Protein AF-K0SIN4-F1 (afdb_monomer_lite)

Structure (mmCIF, N/CA/C/O backbone):
data_AF-K0SIN4-F1
#
_entry.id   AF-K0SIN4-F1
#
loop_
_atom_site.group_PDB
_atom_site.id
_atom_site.type_symbol
_atom_site.label_atom_id
_atom_site.label_alt_id
_atom_site.label_comp_id
_atom_site.label_asym_id
_atom_site.label_entity_id
_atom_site.label_seq_id
_atom_site.pdbx_PDB_ins_code
_atom_site.Cartn_x
_atom_site.Cartn_y
_atom_site.Cartn_z
_atom_site.occupancy
_atom_site.B_iso_or_equiv
_atom_site.auth_seq_id
_atom_site.auth_comp_id
_atom_site.auth_asym_id
_atom_site.auth_atom_id
_atom_site.pdbx_PDB_model_num
ATOM 1 N N . PRO A 1 1 ? 22.117 2.972 -54.588 1.00 41.44 1 PRO A N 1
ATOM 2 C CA . PRO A 1 1 ? 21.273 1.796 -54.278 1.00 41.44 1 PRO A CA 1
ATOM 3 C C . PRO A 1 1 ? 21.787 1.033 -53.042 1.00 41.44 1 PRO A C 1
ATOM 5 O O . PRO A 1 1 ? 22.634 0.156 -53.150 1.00 41.44 1 PRO A O 1
ATOM 8 N N . THR A 1 2 ? 21.282 1.390 -51.861 1.00 42.59 2 THR A N 1
ATOM 9 C CA . THR A 1 2 ? 21.381 0.583 -50.635 1.00 42.59 2 THR A CA 1
ATOM 10 C C . THR A 1 2 ? 19.968 0.094 -50.299 1.00 42.59 2 THR A C 1
ATOM 12 O O . THR A 1 2 ? 19.122 0.891 -49.892 1.00 42.59 2 THR A O 1
ATOM 15 N N . PRO A 1 3 ? 19.643 -1.187 -50.535 1.00 44.06 3 PRO A N 1
ATOM 16 C CA . PRO A 1 3 ? 18.300 -1.692 -50.297 1.00 44.06 3 PRO A CA 1
ATOM 17 C C . PRO A 1 3 ? 18.112 -2.019 -48.804 1.00 44.06 3 PRO A C 1
ATOM 19 O O . PRO A 1 3 ? 18.984 -2.625 -48.185 1.00 44.06 3 PRO A O 1
ATOM 22 N N . GLY A 1 4 ? 16.959 -1.662 -48.218 1.00 46.09 4 GLY A N 1
ATOM 23 C CA . GLY A 1 4 ? 16.383 -2.485 -47.139 1.00 46.09 4 GLY A CA 1
ATOM 24 C C . GLY A 1 4 ? 16.109 -1.902 -45.741 1.00 46.09 4 GLY A C 1
ATOM 25 O O . GLY A 1 4 ? 15.868 -2.695 -44.835 1.00 46.09 4 GLY A O 1
ATOM 26 N N . ARG A 1 5 ? 16.064 -0.582 -45.499 1.00 54.56 5 ARG A N 1
ATOM 27 C CA . ARG A 1 5 ? 15.499 -0.028 -44.235 1.00 54.56 5 ARG A CA 1
ATOM 28 C C . ARG A 1 5 ? 14.258 0.826 -44.480 1.00 54.56 5 ARG A C 1
ATOM 30 O O . ARG A 1 5 ? 14.225 2.013 -44.189 1.00 54.56 5 ARG A O 1
ATOM 37 N N . GLY A 1 6 ? 13.229 0.196 -45.034 1.00 50.06 6 GLY A N 1
ATOM 38 C CA . GLY A 1 6 ? 11.911 0.793 -45.208 1.00 50.06 6 GLY A CA 1
ATOM 39 C C . GLY A 1 6 ? 10.958 0.448 -44.057 1.00 50.06 6 GLY A C 1
ATOM 40 O O . GLY A 1 6 ? 10.731 -0.724 -43.765 1.00 50.06 6 GLY A O 1
ATOM 41 N N . TYR A 1 7 ? 10.408 1.484 -43.416 1.00 49.91 7 TYR A N 1
ATOM 42 C CA . TYR A 1 7 ? 9.024 1.587 -42.912 1.00 49.91 7 TYR A CA 1
ATOM 43 C C . TYR A 1 7 ? 8.447 0.560 -41.911 1.00 49.91 7 TYR A C 1
ATOM 45 O O . TYR A 1 7 ? 7.246 0.593 -41.684 1.00 49.91 7 TYR A O 1
ATOM 53 N N . LYS A 1 8 ? 9.214 -0.302 -41.228 1.00 54.19 8 LYS A N 1
ATOM 54 C CA . LYS A 1 8 ? 8.612 -1.245 -40.242 1.00 54.19 8 LYS A CA 1
ATOM 55 C C . LYS A 1 8 ? 8.319 -0.661 -38.850 1.00 54.19 8 LYS A C 1
ATOM 57 O O . LYS A 1 8 ? 7.547 -1.252 -38.102 1.00 54.19 8 LYS A O 1
ATOM 62 N N . THR A 1 9 ? 8.903 0.481 -38.485 1.00 55.31 9 THR A N 1
ATOM 63 C CA . THR A 1 9 ? 8.677 1.124 -37.173 1.00 55.31 9 THR A CA 1
ATOM 64 C C . THR A 1 9 ? 7.522 2.127 -37.185 1.00 55.31 9 THR A C 1
ATOM 66 O O . THR A 1 9 ? 6.826 2.241 -36.187 1.00 55.31 9 THR A O 1
ATOM 69 N N . LEU A 1 10 ? 7.262 2.796 -38.312 1.00 55.91 10 LEU A N 1
ATOM 70 C CA . LEU A 1 10 ? 6.153 3.747 -38.492 1.00 55.91 10 LEU A CA 1
ATOM 71 C C . LEU A 1 10 ? 4.750 3.143 -38.273 1.00 55.91 10 LEU A C 1
ATOM 73 O O . LEU A 1 10 ? 4.017 3.684 -37.450 1.00 55.91 10 LEU A O 1
ATOM 77 N N . PRO A 1 11 ? 4.363 2.022 -38.917 1.00 63.62 11 PRO A N 1
ATOM 78 C CA . PRO A 1 11 ? 3.064 1.396 -38.684 1.00 63.62 11 PRO A CA 1
ATOM 79 C C . PRO A 1 11 ? 2.958 0.806 -37.274 1.00 63.62 11 PRO A C 1
ATOM 81 O O . PRO A 1 11 ? 1.865 0.750 -36.732 1.00 63.62 11 PRO A O 1
ATOM 84 N N . LEU A 1 12 ? 4.075 0.422 -36.643 1.00 57.16 12 LEU A N 1
ATOM 85 C CA . LEU A 1 12 ? 4.094 -0.052 -35.257 1.00 57.16 12 LEU A CA 1
ATOM 86 C C . LEU A 1 12 ? 3.873 1.096 -34.257 1.00 57.16 12 LEU A C 1
ATOM 88 O O . LEU A 1 12 ? 3.138 0.929 -33.294 1.00 57.16 12 LEU A O 1
ATOM 92 N N . VAL A 1 13 ? 4.479 2.263 -34.492 1.00 61.88 13 VAL A N 1
ATOM 93 C CA . VAL A 1 13 ? 4.254 3.473 -33.685 1.00 61.88 13 VAL A CA 1
ATOM 94 C C . VAL A 1 13 ? 2.831 3.990 -33.888 1.00 61.88 13 VAL A C 1
ATOM 96 O O . VAL A 1 13 ? 2.170 4.293 -32.905 1.00 61.88 13 VAL A O 1
ATOM 99 N N . MET A 1 14 ? 2.320 3.997 -35.124 1.00 57.72 14 MET A N 1
ATOM 100 C CA . MET A 1 14 ? 0.907 4.275 -35.421 1.00 57.72 14 MET A CA 1
ATOM 101 C C . MET A 1 14 ? -0.021 3.280 -34.719 1.00 57.72 14 MET A C 1
ATOM 103 O O . MET A 1 14 ? -0.979 3.702 -34.088 1.00 57.72 14 MET A O 1
ATOM 107 N N . LEU A 1 15 ? 0.287 1.979 -34.733 1.00 64.62 15 LEU A N 1
ATOM 108 C CA . LEU A 1 15 ? -0.469 0.962 -33.998 1.00 64.62 15 LEU A CA 1
ATOM 109 C C . LEU A 1 15 ? -0.412 1.206 -32.486 1.00 64.62 15 LEU A C 1
ATOM 111 O O . LEU A 1 15 ? -1.432 1.072 -31.833 1.00 64.62 15 LEU A O 1
ATOM 115 N N . ILE A 1 16 ? 0.733 1.585 -31.913 1.00 62.19 16 ILE A N 1
ATOM 116 C CA . ILE A 1 16 ? 0.867 1.924 -30.484 1.00 62.19 16 ILE A CA 1
ATOM 117 C C . ILE A 1 16 ? 0.146 3.233 -30.150 1.00 62.19 16 ILE A C 1
ATOM 119 O O . ILE A 1 16 ? -0.385 3.354 -29.056 1.00 62.19 16 ILE A O 1
ATOM 123 N N . MET A 1 17 ? 0.066 4.200 -31.063 1.00 61.44 17 MET A N 1
ATOM 124 C CA . MET A 1 17 ? -0.707 5.425 -30.849 1.00 61.44 17 MET A CA 1
ATOM 125 C C . MET A 1 17 ? -2.213 5.159 -30.949 1.00 61.44 17 MET A C 1
ATOM 127 O O . MET A 1 17 ? -2.988 5.641 -30.129 1.00 61.44 17 MET A O 1
ATOM 131 N N . LEU A 1 18 ? -2.626 4.335 -31.911 1.00 61.47 18 LEU A N 1
ATOM 132 C CA . LEU A 1 18 ? -4.020 3.977 -32.169 1.00 61.47 18 LEU A CA 1
ATOM 133 C C . LEU A 1 18 ? -4.544 2.994 -31.113 1.00 61.47 18 LEU A C 1
ATOM 135 O O . LEU A 1 18 ? -5.640 3.166 -30.604 1.00 61.47 18 LEU A O 1
ATOM 139 N N . THR A 1 19 ? -3.724 2.030 -30.687 1.00 60.44 19 THR A N 1
ATOM 140 C CA . THR A 1 19 ? -4.034 1.170 -29.537 1.00 60.44 19 THR A CA 1
ATOM 141 C C . THR A 1 19 ? -3.811 1.891 -28.221 1.00 60.44 19 THR A C 1
ATOM 143 O O . THR A 1 19 ? -4.585 1.686 -27.314 1.00 60.44 19 THR A O 1
ATOM 146 N N . GLY A 1 20 ? -2.832 2.777 -28.072 1.00 59.34 20 GLY A N 1
ATOM 147 C CA . GLY A 1 20 ? -2.622 3.540 -26.837 1.00 59.34 20 GLY A CA 1
ATOM 148 C C . GLY A 1 20 ? -3.791 4.473 -26.531 1.00 59.34 20 GLY A C 1
ATOM 149 O O . GLY A 1 20 ? -4.249 4.524 -25.393 1.00 59.34 20 GLY A O 1
ATOM 150 N N . THR A 1 21 ? -4.336 5.138 -27.554 1.00 59.03 21 THR A N 1
ATOM 151 C CA . THR A 1 21 ? -5.516 6.008 -27.429 1.00 59.03 21 THR A CA 1
ATOM 152 C C . THR A 1 21 ? -6.827 5.256 -27.239 1.00 59.03 21 THR A C 1
ATOM 154 O O . THR A 1 21 ? -7.752 5.873 -26.739 1.00 59.03 21 THR A O 1
ATOM 157 N N . THR A 1 22 ? -6.938 3.961 -27.567 1.00 59.06 22 THR A N 1
ATOM 158 C CA . THR A 1 22 ? -8.146 3.152 -27.290 1.00 59.06 22 THR A CA 1
ATOM 159 C C . THR A 1 22 ? -7.995 2.250 -26.067 1.00 59.06 22 THR A C 1
ATOM 161 O O . THR A 1 22 ? -8.960 2.022 -25.347 1.00 59.06 22 THR A O 1
ATOM 164 N N . VAL A 1 23 ? -6.787 1.759 -25.795 1.00 65.50 23 VAL A N 1
ATOM 165 C CA . VAL A 1 23 ? -6.444 0.940 -24.629 1.00 65.50 23 VAL A CA 1
ATOM 166 C C . VAL A 1 23 ? -6.496 1.790 -23.378 1.00 65.50 23 VAL A C 1
ATOM 168 O O . VAL A 1 23 ? -7.025 1.295 -22.401 1.00 65.50 23 VAL A O 1
ATOM 171 N N . LEU A 1 24 ? -6.032 3.047 -23.383 1.00 56.75 24 LEU A N 1
ATOM 172 C CA . LEU A 1 24 ? -6.167 3.925 -22.215 1.00 56.75 24 LEU A CA 1
ATOM 173 C C . LEU A 1 24 ? -7.644 4.167 -21.839 1.00 56.75 24 LEU A C 1
ATOM 175 O O . LEU A 1 24 ? -7.983 3.894 -20.692 1.00 56.75 24 LEU A O 1
ATOM 179 N N . PRO A 1 25 ? -8.555 4.559 -22.755 1.00 65.56 25 PRO A N 1
ATOM 180 C CA . PRO A 1 25 ? -9.990 4.613 -22.485 1.00 65.56 25 PRO A CA 1
ATOM 181 C C . PRO A 1 25 ? -10.609 3.265 -22.152 1.00 65.56 25 PRO A C 1
ATOM 183 O O . PRO A 1 25 ? -11.493 3.226 -21.316 1.00 65.56 25 PRO A O 1
ATOM 186 N N . ALA A 1 26 ? -10.170 2.159 -22.755 1.00 66.25 26 ALA A N 1
ATOM 187 C CA . ALA A 1 26 ? -10.678 0.833 -22.409 1.00 66.25 26 ALA A CA 1
ATOM 188 C C . ALA A 1 26 ? -10.223 0.388 -21.011 1.00 66.25 26 ALA A C 1
ATOM 190 O O . ALA A 1 26 ? -10.999 -0.239 -20.302 1.00 66.25 26 ALA A O 1
ATOM 191 N N . LEU A 1 27 ? -9.001 0.733 -20.592 1.00 67.38 27 LEU A N 1
ATOM 192 C CA . LEU A 1 27 ? -8.479 0.510 -19.241 1.00 67.38 27 LEU A CA 1
ATOM 193 C C . LEU A 1 27 ? -9.146 1.433 -18.230 1.00 67.38 27 LEU A C 1
ATOM 195 O O . LEU A 1 27 ? -9.427 0.987 -17.126 1.00 67.38 27 LEU A O 1
ATOM 199 N N . LEU A 1 28 ? -9.416 2.685 -18.602 1.00 69.19 28 LEU A N 1
ATOM 200 C CA . LEU A 1 28 ? -10.188 3.624 -17.793 1.00 69.19 28 LEU A CA 1
ATOM 201 C C . LEU A 1 28 ? -11.641 3.171 -17.676 1.00 69.19 28 LEU A C 1
ATOM 203 O O . LEU A 1 28 ? -12.144 3.113 -16.573 1.00 69.19 28 LEU A O 1
ATOM 207 N N . TYR A 1 29 ? -12.276 2.731 -18.761 1.00 72.56 29 TYR A N 1
ATOM 208 C CA . TYR A 1 29 ? -13.628 2.173 -18.765 1.00 72.56 29 TYR A CA 1
ATOM 209 C C . TYR A 1 29 ? -13.701 0.849 -18.002 1.00 72.56 29 TYR A C 1
ATOM 211 O O . TYR A 1 29 ? -14.642 0.629 -17.250 1.00 72.56 29 TYR A O 1
ATOM 219 N N . MET A 1 30 ? -12.698 -0.027 -18.131 1.00 64.06 30 MET A N 1
ATOM 220 C CA . MET A 1 30 ? -12.550 -1.192 -17.256 1.00 64.06 30 MET A CA 1
ATOM 221 C C . MET A 1 30 ? -12.350 -0.755 -15.811 1.00 64.06 30 MET A C 1
ATOM 223 O O . MET A 1 30 ? -12.936 -1.364 -14.932 1.00 64.06 30 MET A O 1
ATOM 227 N N . GLY A 1 31 ? -11.559 0.285 -15.557 1.00 65.19 31 GLY A N 1
ATOM 228 C CA . GLY A 1 31 ? -11.356 0.875 -14.239 1.00 65.19 31 GLY A CA 1
ATOM 229 C C . GLY A 1 31 ? -12.653 1.415 -13.647 1.00 65.19 31 GLY A C 1
ATOM 230 O O . GLY A 1 31 ? -12.953 1.105 -12.504 1.00 65.19 31 GLY A O 1
ATOM 231 N N . ASP A 1 32 ? -13.462 2.120 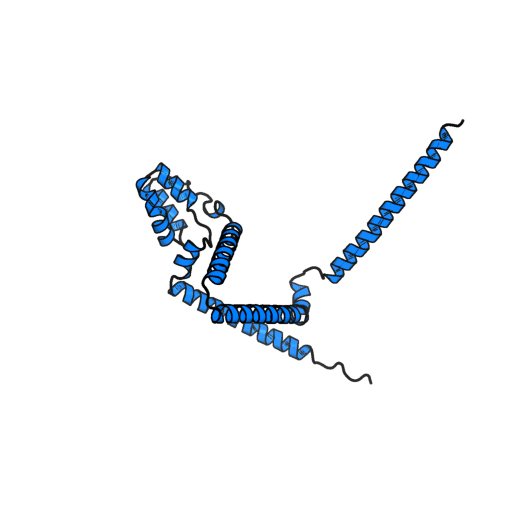-14.432 1.00 69.56 32 ASP A N 1
ATOM 232 C CA . ASP A 1 32 ? -14.750 2.695 -14.050 1.00 69.56 32 ASP A CA 1
ATOM 233 C C . ASP A 1 32 ? -15.820 1.616 -13.885 1.00 69.56 32 ASP A C 1
ATOM 235 O O . ASP A 1 32 ? -16.603 1.667 -12.944 1.00 69.56 32 ASP A O 1
ATOM 239 N N . TYR A 1 33 ? -15.836 0.592 -14.740 1.00 73.88 33 TYR A N 1
ATOM 240 C CA . TYR A 1 33 ? -16.727 -0.562 -14.625 1.00 73.88 33 TYR A CA 1
ATOM 241 C C . TYR A 1 33 ? -16.369 -1.423 -13.413 1.00 73.88 33 TYR A C 1
ATOM 243 O O . TYR A 1 33 ? -17.248 -1.819 -12.650 1.00 73.88 33 TYR A O 1
ATOM 251 N N . PHE A 1 34 ? -15.078 -1.679 -13.197 1.00 58.09 34 PHE A N 1
ATOM 252 C CA . PHE A 1 34 ? -14.577 -2.417 -12.044 1.00 58.09 34 PHE A CA 1
ATOM 253 C C . PHE A 1 34 ? -14.796 -1.606 -10.762 1.00 58.09 34 PHE A C 1
ATOM 255 O O . PHE A 1 34 ? -15.296 -2.150 -9.786 1.00 58.09 34 PHE A O 1
ATOM 262 N N . SER A 1 35 ? -14.549 -0.294 -10.784 1.00 54.34 35 SER A N 1
ATOM 263 C CA . SER A 1 35 ? -14.853 0.647 -9.699 1.00 54.34 35 SER A CA 1
ATOM 264 C C . SER A 1 35 ? -16.349 0.684 -9.383 1.00 54.34 35 SER A C 1
ATOM 266 O O . SER A 1 35 ? -16.735 0.519 -8.230 1.00 54.34 35 SER A O 1
ATOM 268 N N . ALA A 1 36 ? -17.218 0.790 -10.391 1.00 66.06 36 ALA A N 1
ATOM 269 C CA . ALA A 1 36 ? -18.668 0.767 -10.221 1.00 66.06 36 ALA A CA 1
ATOM 270 C C . ALA A 1 36 ? -19.173 -0.590 -9.707 1.00 66.06 36 ALA A C 1
ATOM 272 O O . ALA A 1 36 ? -20.081 -0.631 -8.880 1.00 66.06 36 ALA A O 1
ATOM 273 N N . PHE A 1 37 ? -18.581 -1.698 -10.152 1.00 67.69 37 PHE A N 1
ATOM 274 C CA . PHE A 1 37 ? -18.860 -3.039 -9.641 1.00 67.69 37 PHE A CA 1
ATOM 275 C C . PHE A 1 37 ? -18.426 -3.188 -8.171 1.00 67.69 37 PHE A C 1
ATOM 277 O O . PHE A 1 37 ? -19.200 -3.657 -7.337 1.00 67.69 37 PHE A O 1
ATOM 284 N N . LEU A 1 38 ? -17.230 -2.707 -7.821 1.00 56.03 38 LEU A N 1
ATOM 285 C CA . LEU A 1 38 ? -16.708 -2.677 -6.450 1.00 56.03 38 LEU A CA 1
ATOM 286 C C . LEU A 1 38 ? -17.524 -1.768 -5.520 1.00 56.03 38 LEU A C 1
ATOM 288 O O . LEU A 1 38 ? -17.750 -2.129 -4.363 1.00 56.03 38 LEU A O 1
ATOM 292 N N . ALA A 1 39 ? -17.981 -0.618 -6.020 1.00 59.34 39 ALA A N 1
ATOM 293 C CA . ALA A 1 39 ? -18.811 0.333 -5.291 1.00 59.34 39 ALA A CA 1
ATOM 294 C C . ALA A 1 39 ? -20.224 -0.218 -5.048 1.00 59.34 39 ALA A C 1
ATOM 296 O O . ALA A 1 39 ? -20.718 -0.166 -3.922 1.00 59.34 39 ALA A O 1
ATOM 297 N N . ARG A 1 40 ? -20.863 -0.811 -6.070 1.00 60.88 40 ARG A N 1
ATOM 298 C CA . ARG A 1 40 ? -22.204 -1.416 -5.946 1.00 60.88 40 ARG A CA 1
ATOM 299 C C . ARG A 1 40 ? -22.222 -2.594 -4.975 1.00 60.88 40 ARG A C 1
ATOM 301 O O . ARG A 1 40 ? -23.185 -2.745 -4.228 1.00 60.88 40 ARG A O 1
ATOM 308 N N . ASN A 1 41 ? -21.146 -3.377 -4.924 1.00 62.00 41 ASN A N 1
ATOM 309 C CA . ASN A 1 41 ? -21.072 -4.559 -4.068 1.00 62.00 41 ASN A CA 1
ATOM 310 C C . ASN A 1 41 ? -20.554 -4.277 -2.640 1.00 62.00 41 ASN A C 1
ATOM 312 O O . ASN A 1 41 ? -20.293 -5.236 -1.915 1.00 62.00 41 ASN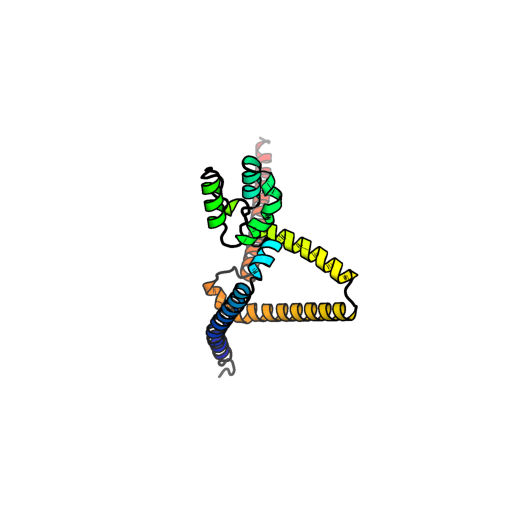 A O 1
ATOM 316 N N . HIS A 1 42 ? -20.374 -3.010 -2.216 1.00 54.78 42 HIS A N 1
ATOM 317 C CA . HIS A 1 42 ? -19.788 -2.617 -0.909 1.00 54.78 42 HIS A CA 1
ATOM 318 C C . HIS A 1 42 ? -18.458 -3.324 -0.566 1.00 54.78 42 HIS A C 1
ATOM 320 O O . HIS A 1 42 ? -17.987 -3.302 0.576 1.00 54.78 42 HIS A O 1
ATOM 326 N N . PHE A 1 43 ? -17.820 -3.940 -1.563 1.00 49.25 43 PHE A N 1
ATOM 327 C CA . PHE A 1 43 ? -16.688 -4.836 -1.380 1.00 49.25 43 PHE A CA 1
ATOM 328 C C . PHE A 1 43 ? -15.508 -4.041 -0.822 1.00 49.25 43 PHE A C 1
ATOM 330 O O . PHE A 1 43 ? -14.881 -4.463 0.142 1.00 49.25 43 PHE A O 1
ATOM 337 N N . MET A 1 44 ? -15.303 -2.819 -1.323 1.00 50.97 44 MET A N 1
ATOM 338 C CA . MET A 1 44 ? -14.226 -1.936 -0.880 1.00 50.97 44 MET A CA 1
ATOM 339 C C . MET A 1 44 ? -14.465 -1.272 0.483 1.00 50.97 44 MET A C 1
ATOM 341 O O . MET A 1 44 ? -13.498 -0.910 1.139 1.00 50.97 44 MET A O 1
ATOM 345 N N . GLY A 1 45 ? -15.712 -1.182 0.960 1.00 54.06 45 GLY A N 1
ATOM 346 C CA . GLY A 1 45 ? -16.013 -0.676 2.305 1.00 54.06 45 GLY A CA 1
ATOM 347 C C . GLY A 1 45 ? -15.602 -1.664 3.398 1.00 54.06 45 GLY A C 1
ATOM 348 O O . GLY A 1 45 ? -14.849 -1.329 4.309 1.00 54.06 45 GLY A O 1
ATOM 349 N N . ASN A 1 46 ? -16.011 -2.928 3.253 1.00 55.03 46 ASN A N 1
ATOM 350 C CA . ASN A 1 46 ? -15.663 -3.984 4.208 1.00 55.03 46 ASN A CA 1
ATOM 351 C C . ASN A 1 46 ? -14.218 -4.480 4.054 1.00 55.03 46 ASN A C 1
ATOM 353 O O . ASN A 1 46 ? -13.577 -4.822 5.046 1.00 55.03 46 ASN A O 1
ATOM 357 N N . ILE A 1 47 ? -13.680 -4.524 2.833 1.00 56.19 47 ILE A N 1
ATOM 358 C CA . ILE A 1 47 ? -12.301 -4.970 2.590 1.00 56.19 47 ILE A CA 1
ATOM 359 C C . ILE A 1 47 ? -11.308 -3.840 2.817 1.00 56.19 47 ILE A C 1
ATOM 361 O O . ILE A 1 47 ? -10.261 -4.091 3.392 1.00 56.19 47 ILE A O 1
ATOM 365 N N . GLY A 1 48 ? -11.639 -2.597 2.476 1.00 57.03 48 GLY A N 1
ATOM 366 C CA . GLY A 1 48 ? -10.815 -1.439 2.809 1.00 57.03 48 GLY A CA 1
ATOM 367 C C . GLY A 1 48 ? -10.694 -1.216 4.319 1.00 57.03 48 GLY A C 1
ATOM 368 O O . GLY A 1 48 ? -9.591 -0.968 4.801 1.00 57.03 48 GLY A O 1
ATOM 369 N N . HIS A 1 49 ? -11.777 -1.422 5.084 1.00 56.50 49 HIS A N 1
ATOM 370 C CA . HIS A 1 49 ? -11.747 -1.426 6.553 1.00 56.50 49 HIS A CA 1
ATOM 371 C C . HIS A 1 49 ? -10.899 -2.580 7.123 1.00 56.50 49 HIS A C 1
ATOM 373 O O . HIS A 1 49 ? -10.101 -2.368 8.033 1.00 56.50 49 HIS A O 1
ATOM 379 N N . ARG A 1 50 ? -11.021 -3.802 6.575 1.00 55.16 50 ARG A N 1
ATOM 380 C CA . ARG A 1 50 ? -10.252 -4.981 7.036 1.00 55.16 50 ARG A CA 1
ATOM 381 C C . ARG A 1 50 ? -8.785 -4.979 6.598 1.00 55.16 50 ARG A C 1
ATOM 383 O O . ARG A 1 50 ? -7.955 -5.544 7.302 1.00 55.16 50 ARG A O 1
ATOM 390 N N . LEU A 1 51 ? -8.467 -4.361 5.463 1.00 58.84 51 LEU A N 1
ATOM 391 C CA . LEU A 1 51 ? -7.106 -4.227 4.935 1.00 58.84 51 LEU A CA 1
ATOM 392 C C . LEU A 1 51 ? -6.425 -2.917 5.368 1.00 58.84 51 LEU A C 1
ATOM 394 O O . LEU A 1 51 ? -5.244 -2.741 5.085 1.00 58.84 51 LEU A O 1
ATOM 398 N N . GLY A 1 52 ? -7.133 -2.001 6.042 1.00 57.88 52 GLY A N 1
ATOM 399 C CA . GLY A 1 52 ? -6.577 -0.722 6.503 1.00 57.88 52 GLY A CA 1
ATOM 400 C C . GLY A 1 52 ? -6.139 0.206 5.366 1.00 57.88 52 GLY A C 1
ATOM 401 O O . GLY A 1 52 ? -5.202 0.982 5.524 1.00 57.88 52 GLY A O 1
ATOM 402 N N . ILE A 1 53 ? -6.774 0.099 4.197 1.00 60.09 53 ILE A N 1
ATOM 403 C CA . ILE A 1 53 ? -6.404 0.882 3.016 1.00 60.09 53 ILE A CA 1
ATOM 404 C C . ILE A 1 53 ? -7.196 2.194 3.067 1.00 60.09 53 ILE A C 1
ATOM 406 O O . ILE A 1 53 ? -8.385 2.205 2.765 1.00 60.09 53 ILE A O 1
ATOM 410 N N . GLY A 1 54 ? -6.555 3.286 3.488 1.00 63.44 54 GLY A N 1
ATOM 411 C CA . GLY A 1 54 ? -7.133 4.638 3.546 1.00 63.44 54 GLY A CA 1
ATOM 412 C C . GLY A 1 54 ? -6.977 5.310 4.920 1.00 63.44 54 GLY A C 1
ATOM 413 O O . GLY A 1 54 ? -6.760 4.611 5.909 1.00 63.44 54 GLY A O 1
ATOM 414 N N . PRO A 1 55 ? -7.075 6.652 4.999 1.00 67.19 55 PRO A N 1
ATOM 415 C CA . PRO A 1 55 ? -6.967 7.382 6.262 1.00 67.19 55 PRO A CA 1
ATOM 416 C C . PRO A 1 55 ? -8.109 6.975 7.203 1.00 67.19 55 PRO A C 1
ATOM 418 O O . PRO A 1 55 ? -9.281 7.039 6.824 1.00 67.19 55 PRO A O 1
ATOM 421 N N . ASN A 1 56 ? -7.777 6.539 8.418 1.00 76.75 56 ASN A N 1
ATOM 422 C CA . ASN A 1 56 ? -8.741 6.093 9.422 1.00 76.75 56 ASN A CA 1
ATOM 423 C C . ASN A 1 56 ? -8.528 6.884 10.728 1.00 76.75 56 ASN A C 1
ATOM 425 O O . ASN A 1 56 ? -7.423 6.882 11.257 1.00 76.75 56 ASN A O 1
ATOM 429 N N . PRO A 1 57 ? -9.549 7.552 11.297 1.00 83.25 57 PRO A N 1
ATOM 430 C CA . PRO A 1 57 ? -9.409 8.276 12.561 1.00 83.25 57 PRO A CA 1
ATOM 431 C C . PRO A 1 57 ? -9.467 7.360 13.799 1.00 83.25 57 PRO A C 1
ATOM 433 O O . PRO A 1 57 ? -9.762 7.851 14.890 1.00 83.25 57 PRO A O 1
ATOM 436 N N . LYS A 1 58 ? -9.237 6.042 13.672 1.00 85.50 58 LYS A N 1
ATOM 437 C CA . LYS A 1 58 ? -9.522 5.052 14.727 1.00 85.50 58 LYS A CA 1
ATOM 438 C C . LYS A 1 58 ? -8.901 5.429 16.065 1.00 85.50 58 LYS A C 1
ATOM 440 O O . LYS A 1 58 ? -9.618 5.468 17.061 1.00 85.50 58 LYS A O 1
ATOM 445 N N . LYS A 1 59 ? -7.607 5.758 16.096 1.00 84.12 59 LYS A N 1
ATOM 446 C CA . LYS A 1 59 ? -6.922 6.149 17.342 1.00 84.12 59 LYS A CA 1
ATOM 447 C C . LYS A 1 59 ? -7.570 7.355 18.019 1.00 84.12 59 LYS A C 1
ATOM 449 O O . LYS A 1 59 ? -7.810 7.312 19.220 1.00 84.12 59 LYS A O 1
ATOM 454 N N . ARG A 1 60 ? -7.905 8.392 17.244 1.00 86.31 60 ARG A N 1
ATOM 455 C CA . ARG A 1 60 ? -8.565 9.595 17.769 1.00 86.31 60 ARG A CA 1
ATOM 456 C C . ARG A 1 60 ? -9.985 9.316 18.236 1.00 86.31 60 ARG A C 1
ATOM 458 O O . ARG A 1 60 ? -10.418 9.878 19.228 1.00 86.31 60 ARG A O 1
ATOM 465 N N . VAL A 1 61 ? -10.725 8.461 17.534 1.00 88.44 61 VAL A N 1
ATOM 466 C CA . VAL A 1 61 ? -12.084 8.084 17.944 1.00 88.44 61 VAL A CA 1
ATOM 467 C C . VAL A 1 61 ? -12.047 7.294 19.255 1.00 88.44 61 VAL A C 1
ATOM 469 O O . VAL A 1 61 ? -12.857 7.566 20.134 1.00 88.44 61 VAL A O 1
ATOM 472 N N . VAL A 1 62 ? -11.084 6.382 19.422 1.00 89.69 62 VAL A N 1
ATOM 473 C CA . VAL A 1 62 ? -10.868 5.652 20.682 1.00 89.69 62 VAL A CA 1
ATOM 474 C C . VAL A 1 62 ? -10.545 6.619 21.819 1.00 89.69 62 VAL A C 1
ATOM 476 O O . VAL A 1 62 ? -11.271 6.637 22.806 1.00 89.69 62 VAL A O 1
ATOM 479 N N . SER A 1 63 ? -9.543 7.487 21.658 1.00 88.31 63 SER A N 1
ATOM 480 C CA . SER A 1 63 ? -9.158 8.440 22.709 1.00 88.31 63 SER A CA 1
ATOM 481 C C . SER A 1 63 ? -10.259 9.464 23.023 1.00 88.31 63 SER A C 1
ATOM 483 O O . SER A 1 63 ? -10.394 9.925 24.155 1.00 88.31 63 SER A O 1
ATOM 485 N N . PHE A 1 64 ? -11.087 9.806 22.033 1.00 90.31 64 PHE A N 1
ATOM 486 C CA . PHE A 1 64 ? -12.264 10.647 22.223 1.00 90.31 64 PHE A CA 1
ATOM 487 C C . PHE A 1 64 ? -13.336 9.944 23.063 1.00 90.31 64 PHE A C 1
ATOM 489 O O . PHE A 1 64 ? -13.879 10.539 23.993 1.00 90.31 64 PHE A O 1
ATOM 496 N N . TYR A 1 65 ? -13.632 8.675 22.769 1.00 90.31 65 TYR A N 1
ATOM 497 C CA . TYR A 1 65 ? -14.590 7.895 23.551 1.00 90.31 65 TYR A CA 1
ATOM 498 C C . TYR A 1 65 ? -14.071 7.555 24.950 1.00 90.31 65 TYR A C 1
ATOM 500 O O . TYR A 1 65 ? -14.854 7.607 25.885 1.00 90.31 65 TYR A O 1
ATOM 508 N N . GLU A 1 66 ? -12.772 7.320 25.144 1.00 89.38 66 GLU A N 1
ATOM 509 C CA . GLU A 1 66 ? -12.189 7.146 26.486 1.00 89.38 66 GLU A CA 1
ATOM 510 C C . GLU A 1 66 ? -12.468 8.349 27.399 1.00 89.38 66 GLU A C 1
ATOM 512 O O . GLU A 1 66 ? -12.747 8.180 28.584 1.00 89.38 66 GLU A O 1
ATOM 517 N N . LYS A 1 67 ? -12.434 9.566 26.842 1.00 88.50 67 LYS A N 1
ATOM 518 C CA . LYS A 1 67 ? -12.688 10.809 27.580 1.00 88.50 67 LYS A CA 1
ATOM 519 C C . LYS A 1 67 ? -14.173 11.048 27.871 1.00 88.50 67 LYS A C 1
ATOM 521 O O . LYS A 1 67 ? -14.499 11.606 28.914 1.00 88.50 67 LYS A O 1
ATOM 526 N N . HIS A 1 68 ? -15.058 10.692 26.938 1.00 88.25 68 HIS A N 1
ATOM 527 C CA . HIS A 1 68 ? -16.471 11.094 26.979 1.00 88.25 68 HIS A CA 1
ATOM 528 C C . HIS A 1 68 ? -17.445 9.965 27.340 1.00 88.25 68 HIS A C 1
ATOM 530 O O . HIS A 1 68 ? -18.477 10.234 27.949 1.00 88.25 68 HIS A O 1
ATOM 536 N N . ASP A 1 69 ? -17.178 8.729 26.913 1.00 88.19 69 ASP A N 1
ATOM 537 C CA . ASP A 1 69 ? -18.099 7.591 27.019 1.00 88.19 69 ASP A CA 1
ATOM 538 C C . ASP A 1 69 ? -17.366 6.245 26.789 1.00 88.19 69 ASP A C 1
ATOM 540 O O . ASP A 1 69 ? -17.314 5.751 25.651 1.00 88.19 69 ASP A O 1
ATOM 544 N N . PRO A 1 70 ? -16.783 5.642 27.845 1.00 89.75 70 PRO A N 1
ATOM 545 C CA . PRO A 1 70 ? -15.971 4.432 27.719 1.00 89.75 70 PRO A CA 1
ATOM 546 C C . PRO A 1 70 ? -16.786 3.191 27.329 1.00 89.75 70 PRO A C 1
ATOM 548 O O . PRO A 1 70 ? -16.226 2.236 26.793 1.00 89.75 70 PRO A O 1
ATOM 551 N N . GLU A 1 71 ? -18.108 3.189 27.529 1.00 88.50 71 GLU A N 1
ATOM 552 C CA . GLU A 1 71 ? -18.966 2.059 27.145 1.00 88.50 71 GLU A CA 1
ATOM 553 C C . GLU A 1 71 ? -19.028 1.877 25.624 1.00 88.50 71 GLU A C 1
ATOM 555 O O . GLU A 1 71 ? -19.196 0.762 25.138 1.00 88.50 71 GLU A O 1
ATOM 560 N N . LYS A 1 72 ? -18.832 2.953 24.850 1.00 86.06 72 LYS A N 1
ATOM 561 C CA . LYS A 1 72 ? -18.843 2.900 23.379 1.00 86.06 72 LYS A CA 1
ATOM 562 C C . LYS A 1 72 ? -17.537 2.431 22.752 1.00 86.06 72 LYS A C 1
ATOM 564 O O . LYS A 1 72 ? -17.482 2.308 21.529 1.00 86.06 72 LYS A O 1
ATOM 569 N N . LEU A 1 73 ? -16.503 2.150 23.548 1.00 86.75 73 LEU A N 1
ATOM 570 C CA . LEU A 1 73 ? -15.204 1.696 23.042 1.00 86.75 73 LEU A CA 1
ATOM 571 C C . LEU A 1 73 ? -15.300 0.360 22.296 1.00 86.75 73 LEU A C 1
ATOM 573 O O . LEU A 1 73 ? -14.629 0.170 21.283 1.00 86.75 73 LEU A O 1
ATOM 577 N N . THR A 1 74 ? -16.173 -0.536 22.753 1.00 88.00 74 THR A N 1
ATOM 578 C CA . THR A 1 74 ? -16.435 -1.836 22.115 1.00 88.00 74 THR A CA 1
ATOM 579 C C . THR A 1 74 ? -17.089 -1.691 20.741 1.00 88.00 74 THR A C 1
ATOM 581 O O . THR A 1 74 ? -16.819 -2.483 19.839 1.00 88.00 74 THR A O 1
ATOM 584 N N . ASP A 1 75 ? -17.886 -0.641 20.547 1.00 87.25 75 ASP A N 1
ATOM 585 C CA . ASP A 1 75 ? -18.624 -0.389 19.312 1.00 87.25 75 ASP A CA 1
ATOM 586 C C . ASP A 1 75 ? -17.823 0.409 18.275 1.00 87.25 75 ASP A C 1
ATOM 588 O O . ASP A 1 75 ? -18.285 0.553 17.138 1.00 87.25 75 ASP A O 1
ATOM 592 N N . VAL A 1 76 ? -16.630 0.914 18.615 1.00 87.25 76 VAL A N 1
ATOM 593 C CA . VAL A 1 76 ? -15.828 1.791 17.740 1.00 87.25 76 VAL A CA 1
ATOM 594 C C . VAL A 1 76 ? -15.589 1.165 16.370 1.00 87.25 76 VAL A C 1
ATOM 596 O O . VAL A 1 76 ? -15.771 1.837 15.357 1.00 87.25 76 VAL A O 1
ATOM 599 N N . ASP A 1 77 ? -15.261 -0.125 16.314 1.00 84.38 77 ASP A N 1
ATOM 600 C CA . ASP A 1 77 ? -15.019 -0.821 15.045 1.00 84.38 77 ASP A CA 1
ATOM 601 C C . ASP A 1 77 ? -16.285 -0.923 14.183 1.00 84.38 77 ASP A C 1
ATOM 603 O O . ASP A 1 77 ? -16.227 -0.761 12.963 1.00 84.38 77 ASP A O 1
ATOM 607 N N . SER A 1 78 ? -17.453 -1.113 14.805 1.00 86.06 78 SER A N 1
ATOM 608 C CA . SER A 1 78 ? -18.737 -1.135 14.094 1.00 86.06 78 SER A CA 1
ATOM 609 C C . SER A 1 78 ? -19.118 0.251 13.557 1.00 86.06 78 SER A C 1
ATOM 611 O O . SER A 1 78 ? -19.625 0.387 12.439 1.00 86.06 78 SER A O 1
ATOM 613 N N . ILE A 1 79 ? -18.824 1.298 14.334 1.00 86.44 79 ILE A N 1
ATOM 614 C CA . ILE A 1 79 ? -19.076 2.687 13.965 1.00 86.44 79 ILE A CA 1
ATOM 615 C C . ILE A 1 79 ? -18.147 3.073 12.814 1.00 86.44 79 ILE A C 1
ATOM 617 O O . ILE A 1 79 ? -18.624 3.573 11.802 1.00 86.44 79 ILE A O 1
ATOM 621 N N . LEU A 1 80 ? -16.847 2.791 12.898 1.00 85.19 80 LEU A N 1
ATOM 622 C CA . LEU A 1 80 ? -15.896 3.101 11.828 1.00 85.19 80 LEU A CA 1
ATOM 623 C C . LEU A 1 80 ? -16.244 2.385 10.520 1.00 85.19 80 LEU A C 1
ATOM 625 O O . LEU A 1 80 ? -16.230 3.023 9.469 1.00 85.19 80 LEU A O 1
ATOM 629 N N . ALA A 1 81 ? -16.652 1.114 10.576 1.00 82.00 81 ALA A N 1
ATOM 630 C CA . ALA A 1 81 ? -17.110 0.382 9.396 1.00 82.00 81 ALA A CA 1
ATOM 631 C C . ALA A 1 81 ? -18.329 1.048 8.727 1.00 82.00 81 ALA A C 1
ATOM 633 O O . ALA A 1 81 ? -18.391 1.146 7.502 1.00 82.00 81 ALA A O 1
ATOM 634 N N . LYS A 1 82 ? -19.276 1.571 9.518 1.00 84.62 82 LYS A N 1
ATOM 635 C CA . LYS A 1 82 ? -20.473 2.267 9.013 1.00 84.62 82 LYS A CA 1
ATOM 636 C C . LYS A 1 82 ? -20.160 3.593 8.310 1.00 84.62 82 LYS A C 1
ATOM 638 O O . LYS A 1 82 ? -20.927 4.006 7.443 1.00 84.62 82 LYS A O 1
ATOM 643 N N . TYR A 1 83 ? -19.082 4.271 8.701 1.00 84.12 83 TYR A N 1
ATOM 644 C CA . TYR A 1 83 ? -18.673 5.569 8.147 1.00 84.12 83 TYR A CA 1
ATOM 645 C C . TYR A 1 83 ? -17.420 5.480 7.267 1.00 84.12 83 TYR A C 1
ATOM 647 O O . TYR A 1 83 ? -16.819 6.508 6.951 1.00 84.12 83 TYR A O 1
ATOM 655 N N . TYR A 1 84 ? -17.028 4.275 6.847 1.00 76.69 84 TYR A N 1
ATOM 656 C CA . TYR A 1 84 ? -15.874 4.082 5.978 1.00 76.69 84 TYR A CA 1
ATOM 657 C C . TYR A 1 84 ? -16.056 4.855 4.660 1.00 76.69 84 TYR A C 1
ATOM 659 O O . TYR A 1 84 ? -17.037 4.663 3.943 1.00 76.69 84 TYR A O 1
ATOM 667 N N . GLY A 1 85 ? -15.111 5.749 4.354 1.00 73.56 85 GLY A N 1
ATOM 668 C CA . GLY A 1 85 ? -15.165 6.638 3.186 1.00 73.56 85 GLY A CA 1
ATOM 669 C C . GLY A 1 85 ? -15.902 7.969 3.407 1.00 73.56 85 GLY A C 1
ATOM 670 O O . GLY A 1 85 ? -15.818 8.841 2.551 1.00 73.56 85 GLY A O 1
ATOM 671 N N . ASP A 1 86 ? -16.562 8.164 4.555 1.00 84.50 86 ASP A N 1
ATOM 672 C CA . ASP A 1 86 ? -17.221 9.423 4.953 1.00 84.50 86 ASP A CA 1
ATOM 673 C C . ASP A 1 86 ? -16.954 9.744 6.441 1.00 84.50 86 ASP A C 1
ATOM 675 O O . ASP A 1 86 ? -17.841 10.052 7.247 1.00 84.50 86 ASP A O 1
ATOM 679 N N . TYR A 1 87 ? -15.681 9.649 6.828 1.00 84.62 87 TYR A N 1
ATOM 680 C CA . TYR A 1 87 ? -15.204 9.986 8.169 1.00 84.62 87 TYR A CA 1
ATOM 681 C C . TYR A 1 87 ? -15.400 11.460 8.573 1.00 84.62 87 TYR A C 1
ATOM 683 O O . TYR A 1 87 ? -15.702 11.690 9.747 1.00 84.62 87 TYR A O 1
ATOM 691 N N . PRO A 1 88 ? -15.342 12.468 7.671 1.00 87.12 88 PRO A N 1
ATOM 692 C CA . PRO A 1 88 ? -15.682 13.846 8.035 1.00 87.12 88 PRO A CA 1
ATOM 693 C C . PRO A 1 88 ? -17.088 13.975 8.641 1.00 87.12 88 PRO A C 1
ATOM 695 O O . PRO A 1 88 ? -17.306 14.729 9.593 1.00 87.12 88 PRO A O 1
ATOM 698 N N . LYS A 1 89 ? -18.057 13.195 8.141 1.00 89.44 89 LYS A N 1
ATOM 699 C CA . LYS A 1 89 ? -19.423 13.171 8.679 1.00 89.44 89 LYS A CA 1
ATOM 700 C C . LYS A 1 89 ? -19.511 12.487 10.039 1.00 89.44 89 LYS A C 1
ATOM 702 O O . LYS A 1 89 ? -20.363 12.881 10.839 1.00 89.44 89 LYS A O 1
ATOM 707 N N . LEU A 1 90 ? -18.675 11.482 10.307 1.00 89.56 90 LEU A N 1
ATOM 708 C CA . LEU A 1 90 ? -18.552 10.877 11.637 1.00 89.56 90 LEU A CA 1
ATOM 709 C C . LEU A 1 90 ? -18.015 11.905 12.636 1.00 89.56 90 LEU A C 1
ATOM 711 O O . LEU A 1 90 ? -18.675 12.169 13.639 1.00 89.56 90 LEU A O 1
ATOM 715 N N . VAL A 1 91 ? -16.882 12.531 12.313 1.00 89.75 91 VAL A N 1
ATOM 716 C CA . VAL A 1 91 ? -16.223 13.554 13.138 1.00 89.75 91 VAL A CA 1
ATOM 717 C C . VAL A 1 91 ? -17.200 14.670 13.502 1.00 89.75 91 VAL A C 1
ATOM 719 O O . VAL A 1 91 ? -17.458 14.900 14.680 1.00 89.75 91 VAL A O 1
ATOM 722 N N . LYS A 1 92 ? -17.869 15.269 12.509 1.00 91.00 92 LYS A N 1
ATOM 723 C CA . LYS A 1 92 ? -18.839 16.349 12.745 1.00 91.00 92 LYS A CA 1
ATOM 724 C C . LYS A 1 92 ? -19.996 15.928 13.660 1.00 91.00 92 LYS A C 1
ATOM 726 O O . LYS A 1 92 ? -20.518 16.742 14.420 1.00 91.00 92 LYS A O 1
ATOM 731 N N . ARG A 1 93 ? -20.440 14.664 13.592 1.00 91.00 93 ARG A N 1
ATOM 732 C CA . ARG A 1 93 ? -21.476 14.147 14.504 1.00 91.00 93 ARG A CA 1
ATOM 733 C C . ARG A 1 93 ? -20.951 13.972 15.923 1.00 91.00 93 ARG A C 1
ATOM 735 O O . ARG A 1 93 ? -21.708 14.258 16.845 1.00 91.00 93 ARG A O 1
ATOM 742 N N . LEU A 1 94 ? -19.717 13.499 16.091 1.00 90.88 94 LEU A N 1
ATOM 743 C CA . LEU A 1 94 ? -19.088 13.324 17.401 1.00 90.88 94 LEU A CA 1
ATOM 744 C C . LEU A 1 94 ? -18.869 14.671 18.087 1.00 90.88 94 LEU A C 1
ATOM 746 O O . LEU A 1 94 ? -19.343 14.856 19.205 1.00 90.88 94 LEU A O 1
ATOM 750 N N . GLU A 1 95 ? -18.274 15.634 17.382 1.00 90.56 95 GLU A N 1
ATOM 751 C CA . GLU A 1 95 ? -18.063 16.992 17.894 1.00 90.56 95 GLU A CA 1
ATOM 752 C C . GLU A 1 95 ? -19.390 17.647 18.291 1.00 90.56 95 GLU A C 1
ATOM 754 O O . GLU A 1 95 ? -19.523 18.170 19.391 1.00 90.56 95 GLU A O 1
ATOM 759 N N . ARG A 1 96 ? -20.431 17.529 17.454 1.00 92.00 96 ARG A N 1
ATOM 760 C CA . ARG A 1 96 ? -21.757 18.075 17.782 1.00 92.00 96 ARG A CA 1
ATOM 761 C C . ARG A 1 96 ? -22.418 17.376 18.974 1.00 92.00 96 ARG A C 1
ATOM 763 O O . ARG A 1 96 ? -23.179 18.010 19.695 1.00 92.00 96 ARG A O 1
ATOM 770 N N . LYS A 1 97 ? -22.198 16.070 19.145 1.00 91.06 97 LYS A N 1
ATOM 771 C CA . LYS A 1 97 ? -22.841 15.283 20.206 1.00 91.06 97 LYS A CA 1
ATOM 772 C C . LYS A 1 97 ? -22.241 15.576 21.581 1.00 91.06 97 LYS A C 1
ATOM 774 O O . LYS A 1 97 ? -22.995 15.632 22.545 1.00 91.06 97 LYS A O 1
ATOM 779 N N . TYR A 1 98 ? -20.923 15.744 21.658 1.00 89.94 98 TYR A N 1
ATOM 780 C CA . TYR A 1 98 ? -20.203 15.927 22.924 1.00 89.94 98 TYR A CA 1
ATOM 781 C C . TYR A 1 98 ? -19.699 17.365 23.141 1.00 89.94 98 TYR A C 1
ATOM 783 O O . TYR A 1 98 ? -19.180 17.676 24.206 1.00 89.94 98 TYR A O 1
ATOM 791 N N . GLY A 1 99 ? -19.864 18.258 22.159 1.00 88.81 99 GLY A N 1
ATOM 792 C CA . GLY A 1 99 ? -19.499 19.677 22.252 1.00 88.81 99 GLY A CA 1
ATOM 793 C C . GLY A 1 99 ? -17.995 19.970 22.184 1.00 88.81 99 GLY A C 1
ATOM 794 O O . GLY A 1 99 ? -17.595 21.110 22.399 1.00 88.81 99 GLY A O 1
ATOM 795 N N . ASP A 1 100 ? -17.164 18.968 21.893 1.00 88.06 100 ASP A N 1
ATOM 796 C CA . ASP A 1 100 ? -15.698 19.055 21.899 1.00 88.06 100 ASP A CA 1
ATOM 797 C C . ASP A 1 100 ? -15.177 19.247 20.463 1.00 88.06 100 ASP A C 1
ATOM 799 O O . ASP A 1 100 ? -14.837 18.292 19.762 1.00 88.06 100 ASP A O 1
ATOM 803 N N . TYR A 1 101 ? -15.224 20.497 19.993 1.00 86.75 101 TYR A N 1
ATOM 804 C CA . TYR A 1 101 ? -14.823 20.887 18.639 1.00 86.75 101 TYR A CA 1
ATOM 805 C C . TYR A 1 101 ? -13.303 21.011 18.515 1.00 86.75 101 TYR A C 1
ATOM 807 O O . TYR A 1 101 ? -12.644 21.596 19.371 1.00 86.75 101 TYR A O 1
ATOM 815 N N . GLY A 1 102 ? -12.744 20.525 17.407 1.00 83.62 102 GLY A N 1
ATOM 816 C CA . GLY A 1 102 ? -11.320 20.678 17.105 1.00 83.62 102 GLY A CA 1
ATOM 817 C C . GLY A 1 102 ? -10.446 19.515 17.578 1.00 83.62 102 GLY A C 1
ATOM 818 O O . GLY A 1 102 ? -9.284 19.420 17.185 1.00 83.62 102 GLY A O 1
ATOM 819 N N . TYR A 1 103 ? -11.011 18.568 18.331 1.00 85.31 103 TYR A N 1
ATOM 820 C CA . TYR A 1 103 ? -10.319 17.345 18.748 1.00 85.31 103 TYR A CA 1
ATOM 821 C C . TYR A 1 103 ? -9.806 16.519 17.553 1.00 85.31 103 TYR A C 1
ATOM 823 O O . TYR A 1 103 ? -8.751 15.881 17.593 1.00 85.31 103 TYR A O 1
ATOM 831 N N . PHE A 1 104 ? -10.538 16.567 16.442 1.00 86.44 104 PHE A N 1
ATOM 832 C CA . PHE A 1 104 ? -10.205 15.847 15.220 1.00 86.44 104 PHE A CA 1
ATOM 833 C C . PHE A 1 104 ? -9.410 16.694 14.214 1.00 86.44 104 PHE A C 1
ATOM 835 O O . PHE A 1 104 ? -9.246 16.274 13.077 1.00 86.44 104 PHE A O 1
ATOM 842 N N . ILE A 1 105 ? -8.873 17.867 14.567 1.00 86.38 105 ILE A N 1
ATOM 843 C CA . ILE A 1 105 ? -8.061 18.650 13.615 1.00 86.38 105 ILE A CA 1
ATOM 844 C C . ILE A 1 105 ? -6.875 17.815 13.113 1.00 86.38 105 ILE A C 1
ATOM 846 O O . ILE A 1 105 ? -6.135 17.234 13.907 1.00 86.38 105 ILE A O 1
ATOM 850 N N . ASN A 1 106 ? -6.699 17.774 11.789 1.00 79.94 106 ASN A N 1
ATOM 851 C CA . ASN A 1 106 ? -5.679 16.984 11.090 1.00 79.94 106 ASN A CA 1
ATOM 852 C C . ASN A 1 106 ? -5.775 15.464 11.318 1.00 79.94 106 ASN A C 1
ATOM 854 O O . ASN A 1 106 ? -4.783 14.762 11.144 1.00 79.94 106 ASN A O 1
ATOM 858 N N . TRP A 1 107 ? -6.960 14.928 11.647 1.00 79.00 107 TRP A N 1
ATOM 859 C CA . TRP A 1 107 ? -7.164 13.481 11.821 1.00 79.00 107 TRP A CA 1
ATOM 860 C C . TRP A 1 107 ? -6.734 12.645 10.601 1.00 79.00 107 TRP A C 1
ATOM 862 O O . TRP A 1 107 ? -6.358 11.489 10.754 1.00 79.00 107 TRP A O 1
ATOM 872 N N . GLU A 1 108 ? -6.744 13.232 9.404 1.00 73.38 108 GLU A N 1
ATOM 873 C CA . GLU A 1 108 ? -6.297 12.599 8.157 1.00 73.38 108 GLU A CA 1
ATOM 874 C C . GLU A 1 108 ? -4.785 12.307 8.130 1.00 73.38 108 GLU A C 1
ATOM 876 O O . GLU A 1 108 ? -4.339 11.446 7.375 1.00 73.38 108 GLU A O 1
ATOM 881 N N . GLN A 1 109 ? -3.995 13.012 8.946 1.00 69.12 109 GLN A N 1
ATOM 882 C CA . GLN A 1 109 ? -2.531 12.907 8.990 1.00 69.12 109 GLN A CA 1
ATOM 883 C C . GLN A 1 109 ? -2.032 11.937 10.070 1.00 69.12 109 GLN A C 1
ATOM 885 O O . GLN A 1 109 ? -0.911 11.441 9.974 1.00 69.12 109 GLN A O 1
ATOM 890 N N . ASP A 1 110 ? -2.861 11.635 11.072 1.00 66.19 110 ASP A N 1
ATOM 891 C CA . ASP A 1 110 ? -2.490 10.803 12.227 1.00 66.19 110 ASP A CA 1
ATOM 892 C C . ASP A 1 110 ? -2.290 9.324 11.904 1.00 66.19 110 ASP A C 1
ATOM 894 O O . ASP A 1 110 ? -1.640 8.589 12.652 1.00 66.19 110 ASP A O 1
ATOM 898 N N . GLU A 1 111 ? -2.826 8.892 10.770 1.00 60.56 111 GLU A N 1
ATOM 899 C CA . GLU A 1 111 ? -2.604 7.571 10.201 1.00 60.56 111 GLU A CA 1
ATOM 900 C C . GLU A 1 111 ? -2.157 7.728 8.742 1.00 60.56 111 GLU A C 1
ATOM 902 O O . GLU A 1 111 ? -2.800 7.270 7.801 1.00 60.56 111 GLU A O 1
ATOM 907 N N . ALA A 1 112 ? -1.040 8.427 8.539 1.00 57.31 112 ALA A N 1
ATOM 908 C CA . ALA A 1 112 ? -0.338 8.429 7.263 1.00 57.31 112 ALA A CA 1
ATOM 909 C C . ALA A 1 112 ? 0.670 7.264 7.198 1.00 57.31 112 ALA A C 1
ATOM 911 O O . ALA A 1 112 ? 1.277 6.915 8.209 1.00 57.31 112 ALA A O 1
ATOM 912 N N . PRO A 1 113 ? 1.018 6.745 6.013 1.00 52.84 113 PRO A N 1
ATOM 913 C CA . PRO A 1 113 ? 0.282 6.635 4.761 1.00 52.84 113 PRO A CA 1
ATOM 914 C C . PRO A 1 113 ? 0.218 5.134 4.397 1.00 52.84 113 PRO A C 1
ATOM 916 O O . PRO A 1 113 ? 0.482 4.269 5.224 1.00 52.84 113 PRO A O 1
ATOM 919 N N . MET A 1 114 ? -0.061 4.791 3.147 1.00 52.09 114 MET A N 1
ATOM 920 C CA . MET A 1 114 ? 0.063 3.448 2.553 1.00 52.09 114 MET A CA 1
ATOM 921 C C . MET A 1 114 ? 1.168 2.511 3.103 1.00 52.09 114 MET A C 1
ATOM 923 O O . MET A 1 114 ? 1.011 1.308 2.992 1.00 52.09 114 MET A O 1
ATOM 927 N N . HIS A 1 115 ? 2.264 3.007 3.686 1.00 54.84 115 HIS A N 1
ATOM 928 C CA . HIS A 1 115 ? 3.361 2.209 4.243 1.00 54.84 115 HIS A CA 1
ATOM 929 C C . HIS A 1 115 ? 2.937 1.212 5.333 1.00 54.84 115 HIS A C 1
ATOM 931 O O . HIS A 1 115 ? 3.226 0.031 5.194 1.00 54.84 115 HIS A O 1
ATOM 937 N N . LEU A 1 116 ? 2.209 1.640 6.373 1.00 62.75 116 LEU A N 1
ATOM 938 C CA . LEU A 1 116 ? 1.809 0.739 7.468 1.00 62.75 116 LEU A CA 1
ATOM 939 C C . LEU A 1 116 ? 0.757 -0.284 7.003 1.00 62.75 116 LEU A C 1
ATOM 941 O O . LEU A 1 116 ? 0.737 -1.432 7.445 1.00 62.75 116 LEU A O 1
ATOM 945 N N . ALA A 1 117 ? -0.108 0.124 6.071 1.00 66.19 117 ALA A N 1
ATOM 946 C CA . ALA A 1 117 ? -1.028 -0.782 5.393 1.00 66.19 117 ALA A CA 1
ATOM 947 C C . ALA A 1 117 ? -0.265 -1.791 4.521 1.00 66.19 117 ALA A C 1
ATOM 949 O O . ALA A 1 117 ? -0.569 -2.975 4.553 1.00 66.19 117 ALA A O 1
ATOM 950 N N . VAL A 1 118 ? 0.763 -1.351 3.791 1.00 62.75 118 VAL A N 1
ATOM 951 C CA . VAL A 1 118 ? 1.641 -2.203 2.979 1.00 62.75 118 VAL A CA 1
ATOM 952 C C . VAL A 1 118 ? 2.421 -3.185 3.855 1.00 62.75 118 VAL A C 1
ATOM 954 O O . VAL A 1 118 ? 2.459 -4.360 3.518 1.00 62.75 118 VAL A O 1
ATOM 957 N N . GLU A 1 119 ? 2.978 -2.758 4.988 1.00 65.88 119 GLU A N 1
ATOM 958 C CA . GLU A 1 119 ? 3.655 -3.639 5.952 1.00 65.88 119 GLU A CA 1
ATOM 959 C C . GLU A 1 119 ? 2.707 -4.708 6.496 1.00 65.88 119 GLU A C 1
ATOM 961 O O . GLU A 1 119 ? 2.998 -5.898 6.388 1.00 65.88 119 GLU A O 1
ATOM 966 N N . LYS A 1 120 ? 1.514 -4.315 6.960 1.00 68.19 120 LYS A N 1
ATOM 967 C CA . LYS A 1 120 ? 0.485 -5.277 7.382 1.00 68.19 120 LYS A CA 1
ATOM 968 C C . LYS A 1 120 ? 0.054 -6.202 6.246 1.00 68.19 120 LYS A C 1
ATOM 970 O O . LYS A 1 120 ? -0.176 -7.387 6.475 1.00 68.19 120 LYS A O 1
ATOM 975 N N . LEU A 1 121 ? -0.060 -5.701 5.017 1.00 69.19 121 LEU A N 1
ATOM 976 C CA . LEU A 1 121 ? -0.361 -6.517 3.838 1.00 69.19 121 LEU A CA 1
ATOM 977 C C . LEU A 1 121 ? 0.758 -7.527 3.547 1.00 69.19 121 LEU A C 1
ATOM 979 O O . LEU A 1 121 ? 0.457 -8.658 3.176 1.00 69.19 121 LEU A O 1
ATOM 983 N N . TRP A 1 122 ? 2.027 -7.164 3.744 1.00 67.12 122 TRP A N 1
ATOM 984 C CA . TRP A 1 122 ? 3.157 -8.085 3.595 1.00 67.12 122 TRP A CA 1
ATOM 985 C C . TRP A 1 122 ? 3.170 -9.156 4.685 1.00 67.12 122 TRP A C 1
ATOM 987 O O . TRP A 1 122 ? 3.249 -10.339 4.360 1.00 67.12 122 TRP A O 1
ATOM 997 N N . GLU A 1 123 ? 3.008 -8.774 5.951 1.00 72.94 123 GLU A N 1
ATOM 998 C CA . GLU A 1 123 ? 2.935 -9.713 7.078 1.00 72.94 123 GLU A CA 1
ATOM 999 C C . GLU A 1 123 ? 1.757 -10.686 6.927 1.00 72.94 123 GLU A C 1
ATOM 1001 O O . GLU A 1 123 ? 1.898 -11.903 7.077 1.00 72.94 123 GLU A O 1
ATOM 1006 N N . THR A 1 124 ? 0.582 -10.167 6.560 1.00 74.31 124 THR A N 1
ATOM 1007 C CA . THR A 1 124 ? -0.604 -10.996 6.304 1.00 74.31 124 THR A CA 1
ATOM 1008 C C . THR A 1 124 ? -0.419 -11.884 5.078 1.00 74.31 124 THR A C 1
ATOM 1010 O O . THR A 1 124 ? -0.812 -13.049 5.116 1.00 74.31 124 THR A O 1
ATOM 1013 N N . HIS A 1 125 ? 0.228 -11.399 4.016 1.00 75.25 125 HIS A N 1
ATOM 1014 C CA . HIS A 1 125 ? 0.576 -12.217 2.858 1.00 75.25 125 HIS A CA 1
ATOM 1015 C C . HIS A 1 125 ? 1.532 -13.360 3.233 1.00 75.25 125 HIS A C 1
ATOM 1017 O O . HIS A 1 125 ? 1.340 -14.487 2.776 1.00 75.25 125 HIS A O 1
ATOM 1023 N N . GLU A 1 126 ? 2.529 -13.118 4.086 1.00 75.94 126 GLU A N 1
ATOM 1024 C CA . GLU A 1 126 ? 3.433 -14.167 4.563 1.00 75.94 126 GLU A CA 1
ATOM 1025 C C . GLU A 1 126 ? 2.688 -15.246 5.351 1.00 75.94 126 GLU A C 1
ATOM 1027 O O . GLU A 1 126 ? 2.825 -16.431 5.039 1.00 75.94 126 GLU A O 1
ATOM 1032 N N . LEU A 1 127 ? 1.842 -14.856 6.308 1.00 77.25 127 LEU A N 1
ATOM 1033 C CA . LEU A 1 127 ? 1.010 -15.792 7.072 1.00 77.25 127 LEU A CA 1
ATOM 1034 C C . LEU A 1 127 ? 0.081 -16.602 6.160 1.00 77.25 127 LEU A C 1
ATOM 1036 O O . LEU A 1 127 ? 0.006 -17.825 6.280 1.00 77.25 127 LEU A O 1
ATOM 1040 N N . MET A 1 128 ? -0.570 -15.942 5.200 1.00 76.62 128 MET A N 1
ATOM 1041 C CA . MET A 1 128 ? -1.446 -16.587 4.220 1.00 76.62 128 MET A CA 1
ATOM 1042 C C . MET A 1 128 ? -0.683 -17.548 3.309 1.00 76.62 128 MET A C 1
ATOM 1044 O O . ME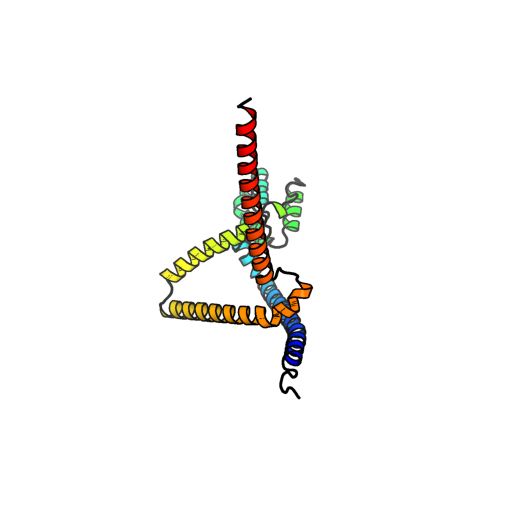T A 1 128 ? -1.186 -18.627 3.008 1.00 76.62 128 MET A O 1
ATOM 1048 N N . SER A 1 129 ? 0.537 -17.199 2.896 1.00 78.31 129 SER A N 1
ATOM 1049 C CA . SER A 1 129 ? 1.379 -18.079 2.083 1.00 78.31 129 SER A CA 1
ATOM 1050 C C . SER A 1 129 ? 1.821 -19.319 2.859 1.00 78.31 129 SER A C 1
ATOM 1052 O O . SER A 1 129 ? 1.728 -20.425 2.333 1.00 78.31 129 SER A O 1
ATOM 1054 N N . ARG A 1 130 ? 2.184 -19.168 4.141 1.00 85.38 130 ARG A N 1
ATOM 1055 C CA . ARG A 1 130 ? 2.500 -20.298 5.027 1.00 85.38 130 ARG A CA 1
ATOM 1056 C C . ARG A 1 130 ? 1.285 -21.196 5.223 1.00 85.38 130 ARG A C 1
ATOM 1058 O O . ARG A 1 130 ? 1.394 -22.411 5.101 1.00 85.38 130 ARG A O 1
ATOM 1065 N N . GLN A 1 131 ? 0.117 -20.605 5.465 1.00 84.00 131 GLN A N 1
ATOM 1066 C CA . GLN A 1 131 ? -1.132 -21.349 5.602 1.00 84.00 131 GLN A CA 1
ATOM 1067 C C . GLN A 1 131 ? -1.490 -22.087 4.305 1.00 84.00 131 GLN A C 1
ATOM 1069 O O . GLN A 1 131 ? -1.872 -23.255 4.328 1.00 84.00 131 GLN A O 1
ATOM 1074 N N . PHE A 1 132 ? -1.318 -21.440 3.157 1.00 82.38 132 PHE A N 1
ATOM 1075 C CA . PHE A 1 132 ? -1.512 -22.067 1.857 1.00 82.38 132 PHE A CA 1
ATOM 1076 C C . PHE A 1 132 ? -0.535 -23.232 1.645 1.00 82.38 132 PHE A C 1
ATOM 1078 O O . PHE A 1 132 ? -0.941 -24.316 1.234 1.00 82.38 132 PHE A O 1
ATOM 1085 N N . ASP A 1 133 ? 0.738 -23.066 1.989 1.00 85.50 133 ASP A N 1
ATOM 1086 C CA . ASP A 1 133 ? 1.737 -24.122 1.840 1.00 85.50 133 ASP A CA 1
ATOM 1087 C C . ASP A 1 133 ? 1.493 -25.310 2.778 1.00 85.50 133 ASP A C 1
ATOM 1089 O O . ASP A 1 133 ? 1.778 -26.449 2.404 1.00 85.50 133 ASP A O 1
ATOM 1093 N N . LEU A 1 134 ? 0.911 -25.089 3.955 1.00 86.81 134 LEU A N 1
ATOM 1094 C CA . LEU A 1 134 ? 0.558 -26.162 4.883 1.00 86.81 134 LEU A CA 1
ATOM 1095 C C . LEU A 1 134 ? -0.703 -26.917 4.441 1.00 86.81 134 LEU A C 1
ATOM 1097 O O . LEU A 1 134 ? -0.687 -28.145 4.376 1.00 86.81 134 LEU A O 1
ATOM 1101 N N . TYR A 1 135 ? -1.771 -26.202 4.078 1.00 87.38 135 TYR A N 1
ATOM 1102 C CA . TYR A 1 135 ? -3.101 -26.799 3.908 1.00 87.38 135 TYR A CA 1
ATOM 1103 C C . TYR A 1 135 ? -3.535 -27.005 2.449 1.00 87.38 135 TYR A C 1
ATOM 1105 O O . TYR A 1 135 ? -4.500 -27.728 2.202 1.00 87.38 135 TYR A O 1
ATOM 1113 N N . ALA A 1 136 ? -2.859 -26.415 1.455 1.00 85.38 136 ALA A N 1
ATOM 1114 C CA . ALA A 1 136 ? -3.285 -26.562 0.063 1.00 85.38 136 ALA A CA 1
ATOM 1115 C C . ALA A 1 136 ? -2.959 -27.964 -0.504 1.00 85.38 136 ALA A C 1
ATOM 1117 O O . ALA A 1 136 ? -1.820 -28.440 -0.375 1.00 85.38 136 ALA A O 1
ATOM 1118 N N . PRO A 1 137 ? -3.912 -28.605 -1.212 1.00 89.88 137 PRO A N 1
ATOM 1119 C CA . PRO A 1 137 ? -3.678 -29.856 -1.931 1.00 89.88 137 PRO A CA 1
ATOM 1120 C C . PRO A 1 137 ? -2.583 -29.734 -3.002 1.00 89.88 137 PRO A C 1
ATOM 1122 O O . PRO A 1 137 ? -2.378 -28.672 -3.595 1.00 89.88 137 PRO A O 1
ATOM 1125 N N . ALA A 1 138 ? -1.916 -30.847 -3.324 1.00 89.94 138 ALA A N 1
ATOM 1126 C CA . ALA A 1 138 ? -0.798 -30.881 -4.276 1.00 89.94 138 ALA A CA 1
ATOM 1127 C C . ALA A 1 138 ? -1.151 -30.339 -5.679 1.00 89.94 138 ALA A C 1
ATOM 1129 O O . ALA A 1 138 ? -0.338 -29.658 -6.311 1.00 89.94 138 ALA A O 1
ATOM 1130 N N . VAL A 1 139 ? -2.378 -30.584 -6.151 1.00 87.94 139 VAL A N 1
ATOM 1131 C CA . VAL A 1 139 ? -2.880 -30.068 -7.439 1.00 87.94 139 VAL A CA 1
ATOM 1132 C C . VAL A 1 139 ? -2.930 -28.539 -7.429 1.00 87.94 139 VAL A C 1
ATOM 1134 O O . VAL A 1 139 ? -2.455 -27.889 -8.360 1.00 87.94 139 VAL A O 1
ATOM 1137 N N . VAL A 1 140 ? -3.426 -27.958 -6.334 1.00 86.62 140 VAL A N 1
ATOM 1138 C CA . VAL A 1 140 ? -3.546 -26.506 -6.158 1.00 86.62 140 VAL A CA 1
ATOM 1139 C C . VAL A 1 140 ? -2.163 -25.860 -6.074 1.00 86.62 140 VAL A C 1
ATOM 1141 O O . VAL A 1 140 ? -1.910 -24.861 -6.745 1.00 86.62 140 VAL A O 1
ATOM 1144 N N . LYS A 1 141 ? -1.224 -26.472 -5.340 1.00 87.50 141 LYS A N 1
ATOM 1145 C CA . LYS A 1 141 ? 0.177 -26.018 -5.262 1.00 87.50 141 LYS A CA 1
ATOM 1146 C C . LYS A 1 141 ? 0.868 -26.020 -6.628 1.00 87.50 141 LYS A C 1
ATOM 1148 O O . LYS A 1 141 ? 1.577 -25.073 -6.969 1.00 87.50 141 LYS A O 1
ATOM 1153 N N . THR A 1 142 ? 0.642 -27.062 -7.426 1.00 88.69 142 THR A N 1
ATOM 1154 C CA . THR A 1 142 ? 1.216 -27.186 -8.776 1.00 88.69 142 THR A CA 1
ATOM 1155 C C . THR A 1 142 ? 0.624 -26.143 -9.723 1.00 88.69 142 THR A C 1
ATOM 1157 O O . THR A 1 142 ? 1.367 -25.451 -10.421 1.00 88.69 142 THR A O 1
ATOM 1160 N N . GLY A 1 143 ? -0.698 -25.953 -9.682 1.00 90.50 143 GLY A N 1
ATOM 1161 C CA . GLY A 1 143 ? -1.383 -24.892 -10.419 1.00 90.50 143 GLY A CA 1
ATOM 1162 C C . GLY A 1 143 ? -0.857 -23.502 -10.055 1.00 90.50 143 GLY A C 1
ATOM 1163 O O . GLY A 1 143 ? -0.446 -22.751 -10.937 1.00 90.50 143 GLY A O 1
ATOM 1164 N N . ALA A 1 144 ? -0.766 -23.185 -8.761 1.00 84.56 144 ALA A N 1
ATOM 1165 C CA . ALA A 1 144 ? -0.245 -21.908 -8.274 1.00 84.56 144 ALA A CA 1
ATOM 1166 C C . ALA A 1 144 ? 1.212 -21.667 -8.701 1.00 84.56 144 ALA A C 1
ATOM 1168 O O . ALA A 1 144 ? 1.563 -20.569 -9.141 1.00 84.56 144 ALA A O 1
ATOM 1169 N N . ARG A 1 145 ? 2.065 -22.700 -8.647 1.00 86.44 145 ARG A N 1
ATOM 1170 C CA . ARG A 1 145 ? 3.455 -22.624 -9.121 1.00 86.44 145 ARG A CA 1
ATOM 1171 C C . ARG A 1 145 ? 3.525 -22.325 -10.620 1.00 86.44 145 ARG A C 1
ATOM 1173 O O . ARG A 1 145 ? 4.312 -21.465 -11.017 1.00 86.44 145 ARG A O 1
ATOM 1180 N N . ASN A 1 146 ? 2.695 -22.982 -11.430 1.00 91.38 146 ASN A N 1
ATOM 1181 C CA . ASN A 1 146 ? 2.633 -22.762 -12.876 1.00 91.38 146 ASN A CA 1
ATOM 1182 C C . ASN A 1 146 ? 2.130 -21.357 -13.210 1.00 91.38 146 ASN A C 1
ATOM 1184 O O . ASN A 1 146 ? 2.732 -20.669 -14.030 1.00 91.38 146 ASN A O 1
ATOM 1188 N N . VAL A 1 147 ? 1.082 -20.893 -12.528 1.00 86.69 147 VAL A N 1
ATOM 1189 C CA . VAL A 1 147 ? 0.567 -19.525 -12.671 1.00 86.69 147 VAL A CA 1
ATOM 1190 C C . VAL A 1 147 ? 1.649 -18.510 -12.313 1.00 86.69 147 VAL A C 1
ATOM 1192 O O . VAL A 1 147 ? 1.942 -17.629 -13.117 1.00 86.69 147 VAL A O 1
ATOM 1195 N N . ARG A 1 148 ? 2.319 -18.665 -11.165 1.00 86.75 148 ARG A N 1
ATOM 1196 C CA . ARG A 1 148 ? 3.416 -17.774 -10.754 1.00 86.75 148 ARG A CA 1
ATOM 1197 C C . ARG A 1 148 ? 4.553 -17.761 -11.776 1.00 86.75 148 ARG A C 1
ATOM 1199 O O . ARG A 1 148 ? 5.091 -16.699 -12.085 1.00 86.75 148 ARG A O 1
ATOM 1206 N N . HIS A 1 149 ? 4.911 -18.924 -12.317 1.00 88.19 149 HIS A N 1
ATOM 1207 C CA . HIS A 1 149 ? 5.935 -19.039 -13.351 1.00 88.19 149 HIS A CA 1
ATOM 1208 C C . HIS A 1 149 ? 5.522 -18.324 -14.647 1.00 88.19 149 HIS A C 1
ATOM 1210 O O . HIS A 1 149 ? 6.285 -17.508 -15.168 1.00 88.19 149 HIS A O 1
ATOM 1216 N N . ASN A 1 150 ? 4.300 -18.567 -15.123 1.00 91.38 150 ASN A N 1
ATOM 1217 C CA . ASN A 1 150 ? 3.755 -17.967 -16.340 1.00 91.38 150 ASN A CA 1
ATOM 1218 C C . ASN A 1 150 ? 3.616 -16.448 -16.214 1.00 91.38 150 ASN A C 1
ATOM 1220 O O . ASN A 1 150 ? 4.019 -15.724 -17.122 1.00 91.38 150 ASN A O 1
ATOM 1224 N N . LEU A 1 151 ? 3.128 -15.951 -15.074 1.00 86.12 151 LEU A N 1
ATOM 1225 C CA . LEU A 1 151 ? 3.047 -14.518 -14.786 1.00 86.12 151 LEU A CA 1
ATOM 1226 C C . LEU A 1 151 ? 4.436 -13.881 -14.720 1.00 86.12 151 LEU A C 1
ATOM 1228 O O . LEU A 1 151 ? 4.656 -12.827 -15.312 1.00 86.12 151 LEU A O 1
ATOM 1232 N N . GLY A 1 152 ? 5.406 -14.533 -14.072 1.00 88.31 152 GLY A N 1
ATOM 1233 C CA . GLY A 1 152 ? 6.789 -14.059 -14.037 1.00 88.31 152 GLY A CA 1
ATOM 1234 C C . GLY A 1 152 ? 7.431 -14.010 -15.428 1.00 88.31 152 GLY A C 1
ATOM 1235 O O . GLY A 1 152 ? 8.148 -13.061 -15.755 1.00 88.31 152 GLY A O 1
ATOM 1236 N N . PHE A 1 153 ? 7.154 -15.002 -16.274 1.00 90.88 153 PHE A N 1
ATOM 1237 C CA . PHE A 1 153 ? 7.591 -15.015 -17.667 1.00 90.88 153 PHE A CA 1
ATOM 1238 C C . PHE A 1 153 ? 6.928 -13.900 -18.485 1.00 90.88 153 PHE A C 1
ATOM 1240 O O . PHE A 1 153 ? 7.628 -13.155 -19.177 1.00 90.88 153 PHE A O 1
ATOM 1247 N N . LEU A 1 154 ? 5.606 -13.742 -18.365 1.00 86.06 154 LEU A N 1
ATOM 1248 C CA . LEU A 1 154 ? 4.833 -12.699 -19.036 1.00 86.06 154 LEU A CA 1
ATOM 1249 C C . LEU A 1 154 ? 5.308 -11.308 -18.617 1.00 86.06 154 LEU A C 1
ATOM 1251 O O . LEU A 1 154 ? 5.552 -10.474 -19.481 1.00 86.06 154 LEU A O 1
ATOM 1255 N N . TYR A 1 155 ? 5.545 -11.081 -17.324 1.00 86.38 155 TYR A N 1
ATOM 1256 C CA . TYR A 1 155 ? 6.101 -9.834 -16.808 1.00 86.38 155 TYR A CA 1
ATOM 1257 C C . TYR A 1 155 ? 7.496 -9.555 -17.371 1.00 86.38 155 TYR A C 1
ATOM 1259 O O . TYR A 1 155 ? 7.761 -8.456 -17.846 1.00 86.38 155 TYR A O 1
ATOM 1267 N N . LYS A 1 156 ? 8.400 -10.545 -17.392 1.00 90.62 156 LYS A N 1
ATOM 1268 C CA . LYS A 1 156 ? 9.748 -10.372 -17.966 1.00 90.62 156 LYS A CA 1
ATOM 1269 C C . LYS A 1 156 ? 9.695 -10.043 -19.460 1.00 90.62 156 LYS A C 1
ATOM 1271 O O . LYS A 1 156 ? 10.418 -9.151 -19.910 1.00 90.62 156 LYS A O 1
ATOM 1276 N N . LYS A 1 157 ? 8.850 -10.735 -20.233 1.00 89.06 157 LYS A N 1
ATOM 1277 C CA . LYS A 1 157 ? 8.636 -10.449 -21.664 1.00 89.06 157 LYS A CA 1
ATOM 1278 C C . LYS A 1 157 ? 7.995 -9.077 -21.864 1.00 89.06 157 LYS A C 1
ATOM 1280 O O . LYS A 1 157 ? 8.493 -8.305 -22.676 1.00 89.06 157 LYS A O 1
ATOM 1285 N N . GLY A 1 158 ? 6.959 -8.769 -21.091 1.00 82.56 158 GLY A N 1
ATOM 1286 C CA . GLY A 1 158 ? 6.235 -7.502 -21.097 1.00 82.56 158 GLY A CA 1
ATOM 1287 C C . GLY A 1 158 ? 7.152 -6.332 -20.773 1.00 82.56 158 GLY A C 1
ATOM 1288 O O . GLY A 1 158 ? 7.255 -5.414 -21.573 1.00 82.56 158 GLY A O 1
ATOM 1289 N N . ARG A 1 159 ? 7.936 -6.412 -19.693 1.00 83.50 159 ARG A N 1
ATOM 1290 C CA . ARG A 1 159 ? 8.966 -5.422 -19.348 1.00 83.50 159 ARG A CA 1
ATOM 1291 C C . ARG A 1 159 ? 9.987 -5.258 -20.471 1.00 83.50 159 ARG A C 1
ATOM 1293 O O . ARG A 1 159 ? 10.346 -4.138 -20.804 1.00 83.50 159 ARG A O 1
ATOM 1300 N N . LYS A 1 160 ? 10.453 -6.350 -21.087 1.00 88.06 160 LYS A N 1
ATOM 1301 C CA . LYS A 1 160 ? 11.418 -6.285 -22.199 1.00 88.06 160 LYS A CA 1
ATOM 1302 C C . LYS A 1 160 ? 10.830 -5.606 -23.437 1.00 88.06 160 LYS A C 1
ATOM 1304 O O . LYS A 1 160 ? 11.547 -4.867 -24.103 1.00 88.06 160 LYS A O 1
ATOM 1309 N N . LEU A 1 161 ? 9.563 -5.864 -23.752 1.00 83.38 161 LEU A N 1
ATOM 1310 C CA . LEU A 1 161 ? 8.845 -5.199 -24.840 1.00 83.38 161 LEU A CA 1
ATOM 1311 C C . LEU A 1 161 ? 8.595 -3.728 -24.509 1.00 83.38 161 LEU A C 1
ATOM 1313 O O . LEU A 1 161 ? 8.921 -2.872 -25.320 1.00 83.38 161 LEU A O 1
ATOM 1317 N N . TRP A 1 162 ? 8.140 -3.431 -23.294 1.00 78.62 162 TRP A N 1
ATOM 1318 C CA . TRP A 1 162 ? 7.911 -2.076 -22.805 1.00 78.62 162 TRP A CA 1
ATOM 1319 C C . TRP A 1 162 ? 9.188 -1.233 -22.864 1.00 78.62 162 TRP A C 1
ATOM 1321 O O . TRP A 1 162 ? 9.194 -0.199 -23.518 1.00 78.62 162 TRP A O 1
ATOM 1331 N N . VAL A 1 163 ? 10.311 -1.724 -22.328 1.00 79.75 163 VAL A N 1
ATOM 1332 C CA . VAL A 1 163 ? 11.612 -1.029 -22.398 1.00 79.75 163 VAL A CA 1
ATOM 1333 C C . VAL A 1 163 ? 12.110 -0.854 -23.840 1.00 79.75 163 VAL A C 1
ATOM 1335 O O . VAL A 1 163 ? 12.808 0.10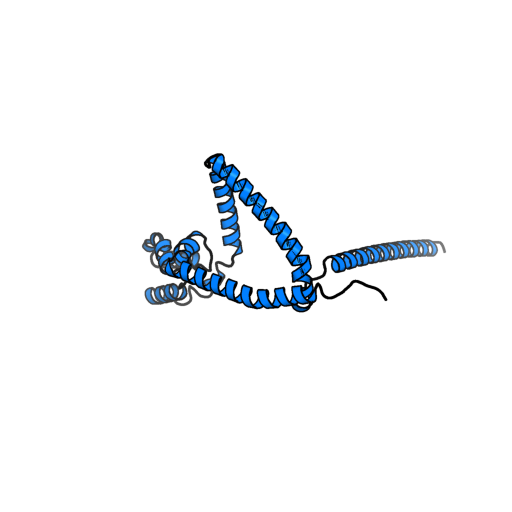8 -24.138 1.00 79.75 163 VAL A O 1
ATOM 1338 N N . LYS A 1 164 ? 11.791 -1.772 -24.760 1.00 81.00 164 LYS A N 1
ATOM 1339 C CA . LYS A 1 164 ? 12.276 -1.690 -26.149 1.00 81.00 164 LYS A CA 1
ATOM 1340 C C . LYS A 1 164 ? 11.394 -0.858 -27.076 1.00 81.00 164 LYS A C 1
ATOM 1342 O O . LYS A 1 164 ? 11.920 -0.295 -28.028 1.00 81.00 164 LYS A O 1
ATOM 1347 N N . GLN A 1 165 ? 10.082 -0.868 -26.870 1.00 79.19 165 GLN A N 1
ATOM 1348 C CA . GLN A 1 165 ? 9.105 -0.312 -27.810 1.00 79.19 165 GLN A CA 1
ATOM 1349 C C . GLN A 1 165 ? 8.385 0.911 -27.249 1.00 79.19 165 GLN A C 1
ATOM 1351 O O . GLN A 1 165 ? 8.142 1.851 -27.992 1.00 79.19 165 GLN A O 1
ATOM 1356 N N . ILE A 1 166 ? 8.052 0.903 -25.958 1.00 73.38 166 ILE A N 1
ATOM 1357 C CA . ILE A 1 166 ? 7.232 1.945 -25.329 1.00 73.38 166 ILE A CA 1
ATOM 1358 C C . ILE A 1 166 ? 8.128 3.002 -24.674 1.00 73.38 166 ILE A C 1
ATOM 1360 O O . ILE A 1 166 ? 7.909 4.198 -24.837 1.00 73.38 166 ILE A O 1
ATOM 1364 N N . TRP A 1 167 ? 9.191 2.572 -23.997 1.00 73.44 167 TRP A N 1
ATOM 1365 C CA . TRP A 1 167 ? 10.106 3.459 -23.289 1.00 73.44 167 TRP A CA 1
ATOM 1366 C C . TRP A 1 167 ? 10.814 4.488 -24.182 1.00 73.44 167 TRP A C 1
ATOM 1368 O O . TRP A 1 167 ? 10.779 5.652 -23.808 1.00 73.44 167 TRP A O 1
ATOM 1378 N N . PRO A 1 168 ? 11.356 4.160 -25.375 1.00 80.81 168 PRO A N 1
ATOM 1379 C CA . PRO A 1 168 ? 12.025 5.163 -26.217 1.00 80.81 168 PRO A CA 1
ATOM 1380 C C . PRO A 1 168 ? 11.089 6.270 -26.725 1.00 80.81 168 PRO A C 1
ATOM 1382 O O . PRO A 1 168 ? 11.538 7.356 -27.068 1.00 80.81 168 PRO A O 1
ATOM 1385 N N . VAL A 1 169 ? 9.783 5.991 -26.796 1.00 79.56 169 VAL A N 1
ATOM 1386 C CA . VAL A 1 169 ? 8.755 6.967 -27.194 1.00 79.56 169 VAL A CA 1
ATOM 1387 C C . VAL A 1 169 ? 8.364 7.860 -26.014 1.00 79.56 169 VAL A C 1
ATOM 1389 O O . VAL A 1 169 ? 8.041 9.027 -26.202 1.00 79.56 169 VAL A O 1
ATOM 1392 N N . LEU A 1 170 ? 8.409 7.319 -24.796 1.00 67.75 170 LEU A N 1
ATOM 1393 C CA . LEU A 1 170 ? 8.057 8.013 -23.557 1.00 67.75 170 LEU A CA 1
ATOM 1394 C C . LEU A 1 170 ? 9.234 8.760 -22.909 1.00 67.75 170 LEU A C 1
ATOM 1396 O O . LEU A 1 170 ? 9.017 9.714 -22.165 1.00 67.75 170 LEU A O 1
ATOM 1400 N N . GLU A 1 171 ? 10.468 8.350 -23.199 1.00 69.06 171 GLU A N 1
ATOM 1401 C CA . GLU A 1 171 ? 11.720 8.934 -22.704 1.00 69.06 171 GLU A CA 1
ATOM 1402 C C . GLU A 1 171 ? 11.802 10.470 -22.856 1.00 69.06 171 GLU A C 1
ATOM 1404 O O . GLU A 1 171 ? 12.182 11.121 -21.881 1.00 69.06 171 GLU A O 1
ATOM 1409 N N . PRO A 1 172 ? 11.371 11.093 -23.976 1.00 75.75 172 PRO A N 1
ATOM 1410 C CA . PRO A 1 172 ? 11.412 12.550 -24.132 1.00 75.75 172 PRO A CA 1
ATOM 1411 C C . PRO A 1 172 ? 10.418 13.303 -23.237 1.00 75.75 172 PRO A C 1
ATOM 1413 O O . PRO A 1 172 ? 10.586 14.497 -23.011 1.00 75.75 172 PRO A O 1
ATOM 1416 N N . HIS A 1 173 ? 9.355 12.640 -22.776 1.00 71.31 173 HIS A N 1
ATOM 1417 C CA . HIS A 1 173 ? 8.263 13.270 -22.026 1.00 71.31 173 HIS A CA 1
ATOM 1418 C C . HIS A 1 173 ? 8.337 12.988 -20.526 1.00 71.31 173 HIS A C 1
ATOM 1420 O O . HIS A 1 173 ? 7.959 13.838 -19.727 1.00 71.31 173 HIS A O 1
ATOM 1426 N N . LEU A 1 174 ? 8.825 11.805 -20.142 1.00 65.56 174 LEU A N 1
ATOM 1427 C CA . LEU A 1 174 ? 8.879 11.357 -18.748 1.00 65.56 174 LEU A CA 1
ATOM 1428 C C . LEU A 1 174 ? 10.276 11.456 -18.124 1.00 65.56 174 LEU A C 1
ATOM 1430 O O . LEU A 1 174 ? 10.388 11.273 -16.916 1.00 65.56 174 LEU A O 1
ATOM 1434 N N . GLY A 1 175 ? 11.312 11.767 -18.917 1.00 60.34 175 GLY A N 1
ATOM 1435 C CA . GLY A 1 175 ? 12.620 12.221 -18.438 1.00 60.34 175 GLY A CA 1
ATOM 1436 C C . GLY A 1 175 ? 13.193 11.393 -17.287 1.00 60.34 175 GLY A C 1
ATOM 1437 O O . GLY A 1 175 ? 13.328 11.890 -16.173 1.00 60.34 175 GLY A O 1
ATOM 1438 N N . VAL A 1 176 ? 13.552 10.134 -17.540 1.00 62.75 176 VAL A N 1
ATOM 1439 C CA . VAL A 1 176 ? 14.253 9.298 -16.553 1.00 62.75 176 VAL A CA 1
ATOM 1440 C C . VAL A 1 176 ? 15.672 9.018 -17.060 1.00 62.75 176 VAL A C 1
ATOM 1442 O O . VAL A 1 176 ? 15.831 8.745 -18.250 1.00 62.75 176 VAL A O 1
ATOM 1445 N N . PRO A 1 177 ? 16.715 9.078 -16.205 1.00 49.75 177 PRO A N 1
ATOM 1446 C CA . PRO A 1 177 ? 18.099 8.959 -16.655 1.00 49.75 177 PRO A CA 1
ATOM 1447 C C . PRO A 1 177 ? 18.353 7.618 -17.350 1.00 49.75 177 PRO A C 1
ATOM 1449 O O . PRO A 1 177 ? 18.196 6.562 -16.731 1.00 49.75 177 PRO A O 1
ATOM 1452 N N . ASP A 1 178 ? 18.784 7.660 -18.616 1.00 65.88 178 ASP A N 1
ATOM 1453 C CA . ASP A 1 178 ? 19.254 6.485 -19.353 1.00 65.88 178 ASP A CA 1
ATOM 1454 C C . ASP A 1 178 ? 20.291 5.744 -18.495 1.00 65.88 178 ASP A C 1
ATOM 1456 O O . ASP A 1 178 ? 21.344 6.279 -18.141 1.00 65.88 178 ASP A O 1
ATOM 1460 N N . GLU A 1 179 ? 19.991 4.497 -18.127 1.00 64.69 179 GLU A N 1
ATOM 1461 C CA . GLU A 1 179 ? 20.827 3.693 -17.236 1.00 64.69 179 GLU A CA 1
ATOM 1462 C C . GLU A 1 179 ? 22.254 3.548 -17.796 1.00 64.69 179 GLU A C 1
ATOM 1464 O O . GLU A 1 179 ? 23.232 3.478 -17.044 1.00 64.69 179 GLU A O 1
ATOM 1469 N N . LYS A 1 180 ? 22.405 3.556 -19.130 1.00 69.31 180 LYS A N 1
ATOM 1470 C CA . LYS A 1 180 ? 23.718 3.551 -19.784 1.00 69.31 180 LYS A CA 1
ATOM 1471 C C . LYS A 1 180 ? 24.420 4.896 -19.665 1.00 69.31 180 LYS A C 1
ATOM 1473 O O . LYS A 1 180 ? 25.625 4.897 -19.407 1.00 69.31 180 LYS A O 1
ATOM 1478 N N . ALA A 1 181 ? 23.713 6.010 -19.829 1.00 69.25 181 ALA A N 1
ATOM 1479 C CA . ALA A 1 181 ? 24.263 7.341 -19.597 1.00 69.25 181 ALA A CA 1
ATOM 1480 C C . ALA A 1 181 ? 24.691 7.512 -18.130 1.00 69.25 181 ALA A C 1
ATOM 1482 O O . ALA A 1 181 ? 25.835 7.882 -17.873 1.00 69.25 181 ALA A O 1
ATOM 1483 N N . ALA A 1 182 ? 23.857 7.096 -17.173 1.00 70.75 182 ALA A N 1
ATOM 1484 C CA . ALA A 1 182 ? 24.163 7.121 -15.744 1.00 70.75 182 ALA A CA 1
ATOM 1485 C C . ALA A 1 182 ? 25.379 6.247 -15.385 1.00 70.75 182 ALA A C 1
ATOM 1487 O O . ALA A 1 182 ? 26.233 6.654 -14.599 1.00 70.75 182 ALA A O 1
ATOM 1488 N N . ARG A 1 183 ? 25.520 5.055 -15.986 1.00 76.81 183 ARG A N 1
ATOM 1489 C CA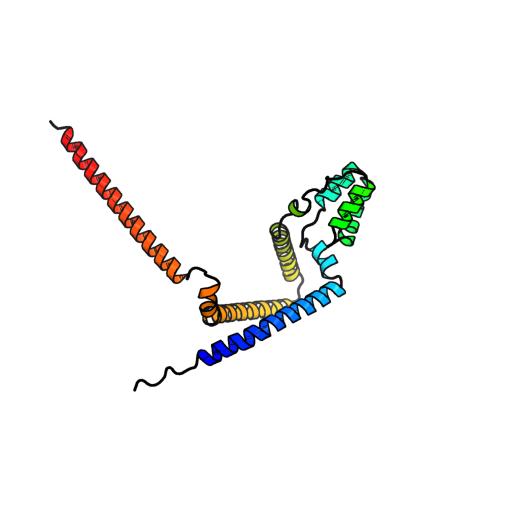 . ARG A 1 183 ? 26.720 4.212 -15.806 1.00 76.81 183 ARG A CA 1
ATOM 1490 C C . ARG A 1 183 ? 27.973 4.843 -16.414 1.00 76.81 183 ARG A C 1
ATOM 1492 O O . ARG A 1 183 ? 29.037 4.761 -15.804 1.00 76.81 183 ARG A O 1
ATOM 1499 N N . ARG A 1 184 ? 27.869 5.477 -17.589 1.00 80.44 184 ARG A N 1
ATOM 1500 C CA . ARG A 1 184 ? 28.987 6.214 -18.210 1.00 80.44 184 ARG A CA 1
ATOM 1501 C C . ARG A 1 184 ? 29.404 7.413 -17.361 1.00 80.44 184 ARG A C 1
ATOM 1503 O O . ARG A 1 184 ? 30.602 7.637 -17.225 1.00 80.44 184 ARG A O 1
ATOM 1510 N N . GLN A 1 185 ? 28.444 8.123 -16.771 1.00 81.38 185 GLN A N 1
ATOM 1511 C CA . GLN A 1 185 ? 28.686 9.219 -15.833 1.00 81.38 185 GLN A CA 1
ATOM 1512 C C . GLN A 1 185 ? 29.456 8.712 -14.610 1.00 81.38 185 GLN A C 1
ATOM 1514 O O . GLN A 1 185 ? 30.586 9.127 -14.392 1.00 81.38 185 GLN A O 1
ATOM 1519 N N . LYS A 1 186 ? 28.945 7.676 -13.929 1.00 85.88 186 LYS A N 1
ATOM 1520 C CA . LYS A 1 186 ? 29.609 7.060 -12.765 1.00 85.88 186 LYS A CA 1
ATOM 1521 C C . LYS A 1 186 ? 31.036 6.581 -13.058 1.00 85.88 186 LYS A C 1
ATOM 1523 O O . LYS A 1 186 ? 31.915 6.688 -12.209 1.00 85.88 186 LYS A O 1
ATOM 1528 N N . LEU A 1 187 ? 31.282 6.041 -14.255 1.00 88.69 187 LEU A N 1
ATOM 1529 C CA . LEU A 1 187 ? 32.623 5.637 -14.696 1.00 88.69 187 LEU A CA 1
ATOM 1530 C C . LEU A 1 187 ? 33.559 6.834 -14.911 1.00 88.69 187 LEU A C 1
ATOM 1532 O O . LEU A 1 187 ? 34.739 6.734 -14.574 1.00 88.69 187 LEU A O 1
ATOM 1536 N N . LYS A 1 188 ? 33.056 7.940 -15.471 1.00 89.38 188 LYS A N 1
ATOM 1537 C CA . LYS A 1 188 ? 33.818 9.188 -15.620 1.00 89.38 188 LYS A CA 1
ATOM 1538 C C . LYS A 1 188 ? 34.134 9.795 -14.254 1.00 89.38 188 LYS A C 1
ATOM 1540 O O . LYS A 1 188 ? 35.306 10.022 -13.974 1.00 89.38 188 LYS A O 1
ATOM 1545 N N . ASP A 1 189 ? 33.134 9.914 -13.385 1.00 90.44 189 ASP A N 1
ATOM 1546 C CA . ASP A 1 189 ? 33.276 10.477 -12.038 1.00 90.44 189 ASP A CA 1
ATOM 1547 C C . ASP A 1 189 ? 34.282 9.671 -11.199 1.00 90.44 189 ASP A C 1
ATOM 1549 O O . ASP A 1 189 ? 35.130 10.236 -10.511 1.00 90.44 189 ASP A O 1
ATOM 1553 N N . LYS A 1 190 ? 34.263 8.332 -11.311 1.00 92.62 190 LYS A N 1
ATOM 1554 C CA . LYS A 1 190 ? 35.248 7.459 -10.652 1.00 92.62 190 LYS A CA 1
ATOM 1555 C C . LYS A 1 190 ? 36.675 7.713 -11.151 1.00 92.62 190 LYS A C 1
ATOM 1557 O O . LYS A 1 190 ? 37.593 7.800 -10.338 1.00 92.62 190 LYS A O 1
ATOM 1562 N N . LYS A 1 191 ? 36.875 7.831 -12.470 1.00 92.56 191 LYS A N 1
ATOM 1563 C CA . LYS A 1 191 ? 38.199 8.115 -13.055 1.00 92.56 19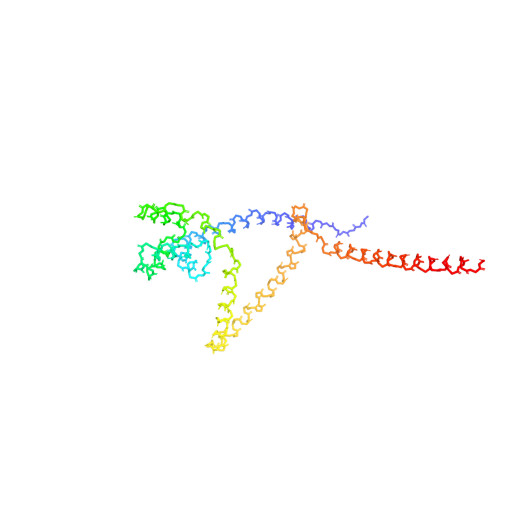1 LYS A CA 1
ATOM 1564 C C . LYS A 1 191 ? 38.713 9.491 -12.639 1.00 92.56 191 LYS A C 1
ATOM 1566 O O . LYS A 1 191 ? 39.888 9.622 -12.310 1.00 92.56 191 LYS A O 1
ATOM 1571 N N . GLU A 1 192 ? 37.841 10.492 -12.617 1.00 90.50 192 GLU A N 1
ATOM 1572 C CA . GLU A 1 192 ? 38.191 11.846 -12.191 1.00 90.50 192 GLU A CA 1
ATOM 1573 C C . GLU A 1 192 ? 38.538 11.891 -10.695 1.00 90.50 192 GLU A C 1
ATOM 1575 O O . GLU A 1 192 ? 39.533 12.500 -10.307 1.00 90.50 192 GLU A O 1
ATOM 1580 N N . ALA A 1 193 ? 37.791 11.174 -9.850 1.00 89.06 193 ALA A N 1
ATOM 1581 C CA . ALA A 1 193 ? 38.101 11.042 -8.428 1.00 89.06 193 ALA A CA 1
ATOM 1582 C C . ALA A 1 193 ? 39.455 10.349 -8.186 1.00 89.06 193 ALA A C 1
ATOM 1584 O O . ALA A 1 193 ? 40.224 10.779 -7.326 1.00 89.06 193 ALA A O 1
ATOM 1585 N N . GLU A 1 194 ? 39.784 9.301 -8.949 1.00 88.50 194 GLU A N 1
ATOM 1586 C CA . GLU A 1 194 ? 41.100 8.652 -8.884 1.00 88.50 194 GLU A CA 1
ATOM 1587 C C . GLU A 1 194 ? 42.230 9.581 -9.347 1.00 88.50 194 GLU A C 1
ATOM 1589 O O . GLU A 1 194 ? 43.285 9.619 -8.713 1.00 88.50 194 GLU A O 1
ATOM 1594 N N . GLN A 1 195 ? 42.017 10.365 -10.408 1.00 87.06 195 GLN A N 1
ATOM 1595 C CA . GLN A 1 195 ? 42.985 11.366 -10.865 1.00 87.06 195 GLN A CA 1
ATOM 1596 C C . GLN A 1 195 ? 43.202 12.462 -9.819 1.00 87.06 195 GLN A C 1
ATOM 1598 O O . GLN A 1 195 ? 44.350 12.768 -9.501 1.00 87.06 195 GLN A O 1
ATOM 1603 N N . LYS A 1 196 ? 42.130 12.986 -9.211 1.00 85.50 196 LYS A N 1
ATOM 1604 C CA . LYS A 1 196 ? 42.212 13.963 -8.113 1.00 85.50 196 LYS A CA 1
ATOM 1605 C C . LYS A 1 196 ? 42.960 13.398 -6.904 1.00 85.50 196 LYS A C 1
ATOM 1607 O O . LYS A 1 196 ? 43.823 14.076 -6.356 1.00 85.50 196 LYS A O 1
ATOM 1612 N N . LYS A 1 197 ? 42.716 12.136 -6.528 1.00 84.50 197 LYS A N 1
ATOM 1613 C CA . LYS A 1 197 ? 43.462 11.457 -5.450 1.00 84.50 197 LYS A CA 1
ATOM 1614 C C . LYS A 1 197 ? 44.952 11.304 -5.771 1.00 84.50 197 LYS A C 1
ATOM 1616 O O . LYS A 1 197 ? 45.789 11.544 -4.901 1.00 84.50 197 LYS A O 1
ATOM 1621 N N . LYS A 1 198 ? 45.297 10.931 -7.007 1.00 81.31 198 LYS A N 1
ATOM 1622 C CA . LYS A 1 198 ? 46.696 10.826 -7.459 1.00 81.31 198 LYS A CA 1
ATOM 1623 C C . LYS A 1 198 ? 47.390 12.189 -7.485 1.00 81.31 198 LYS A C 1
ATOM 1625 O O . LYS A 1 198 ? 48.508 12.291 -6.992 1.00 81.31 198 LYS A O 1
ATOM 1630 N N . ALA A 1 199 ? 46.718 13.229 -7.977 1.00 77.06 199 ALA A N 1
ATOM 1631 C CA . ALA A 1 199 ? 47.229 14.599 -7.976 1.00 77.06 199 ALA A CA 1
ATOM 1632 C C . ALA A 1 199 ? 47.456 15.125 -6.548 1.00 77.06 199 ALA A C 1
ATOM 1634 O O . ALA A 1 199 ? 48.528 15.648 -6.255 1.00 77.06 199 ALA A O 1
ATOM 1635 N N . ALA A 1 200 ? 46.506 14.890 -5.637 1.00 74.56 200 ALA A N 1
ATOM 1636 C CA . ALA A 1 200 ? 46.632 15.268 -4.230 1.00 74.56 200 ALA A CA 1
ATOM 1637 C C . ALA A 1 200 ? 47.773 14.517 -3.521 1.00 74.56 200 ALA A C 1
ATOM 1639 O O . ALA A 1 200 ? 48.494 15.097 -2.716 1.00 74.56 200 ALA A O 1
ATOM 1640 N N . THR A 1 201 ? 47.984 13.236 -3.843 1.00 71.50 201 THR A N 1
ATOM 1641 C CA . THR A 1 201 ? 49.093 12.443 -3.282 1.00 71.50 201 THR A CA 1
ATOM 1642 C C . THR A 1 201 ? 50.447 12.894 -3.844 1.00 71.50 201 THR A C 1
ATOM 1644 O O . THR A 1 201 ? 51.431 12.937 -3.111 1.00 71.50 201 THR A O 1
ATOM 1647 N N . GLY A 1 202 ? 50.501 13.275 -5.125 1.00 66.75 202 GLY A N 1
ATOM 1648 C CA . GLY A 1 202 ? 51.691 13.846 -5.761 1.00 66.75 202 GLY A CA 1
ATOM 1649 C C . GLY A 1 202 ? 52.074 15.219 -5.199 1.00 66.75 202 GLY A C 1
ATOM 1650 O O . GLY A 1 202 ? 53.247 15.451 -4.923 1.00 66.75 202 GLY A O 1
ATOM 1651 N N . GLN A 1 203 ? 51.096 16.099 -4.956 1.00 60.00 203 GLN A N 1
ATOM 1652 C CA . GLN A 1 203 ? 51.323 17.380 -4.273 1.00 60.00 203 GLN A CA 1
ATOM 1653 C C . GLN A 1 203 ? 51.831 17.184 -2.843 1.00 60.00 203 GLN A C 1
ATOM 1655 O O . GLN A 1 203 ? 52.758 17.873 -2.438 1.00 60.00 203 GLN A O 1
ATOM 1660 N N . ARG A 1 204 ? 51.284 16.203 -2.114 1.00 58.88 204 ARG A N 1
ATOM 1661 C CA . ARG A 1 204 ? 51.687 15.888 -0.736 1.00 58.88 204 ARG A CA 1
ATOM 1662 C C . ARG A 1 204 ? 53.113 15.331 -0.632 1.00 58.88 204 ARG A C 1
ATOM 1664 O O . ARG A 1 204 ? 53.768 15.547 0.378 1.00 58.88 204 ARG A O 1
ATOM 1671 N N . ARG A 1 205 ? 53.590 14.623 -1.668 1.00 58.75 205 ARG A N 1
ATOM 1672 C CA . ARG A 1 205 ? 54.993 14.183 -1.782 1.00 58.75 205 ARG A CA 1
ATOM 1673 C C . ARG A 1 205 ? 55.930 15.349 -2.085 1.00 58.75 205 ARG A C 1
ATOM 1675 O O . ARG A 1 205 ? 56.913 15.503 -1.380 1.00 58.75 205 ARG A O 1
ATOM 1682 N N . LYS A 1 206 ? 55.583 16.204 -3.054 1.00 58.47 206 LYS A N 1
ATOM 1683 C CA . LYS A 1 206 ? 56.378 17.405 -3.361 1.00 58.47 206 LYS A CA 1
ATOM 1684 C C . LYS A 1 206 ? 56.489 18.351 -2.166 1.00 58.47 206 LYS A C 1
ATOM 1686 O O . LYS A 1 206 ? 57.569 18.831 -1.884 1.00 58.47 206 LYS A O 1
ATOM 1691 N N . SER A 1 207 ? 55.400 18.592 -1.434 1.00 57.06 207 SER A N 1
ATOM 1692 C CA . SER A 1 207 ? 55.434 19.450 -0.240 1.00 57.06 207 SER A CA 1
ATOM 1693 C C . SER A 1 207 ? 56.239 18.871 0.927 1.00 57.06 207 SER A C 1
ATOM 1695 O O . SER A 1 207 ? 56.578 19.619 1.831 1.00 57.06 207 SER A O 1
ATOM 1697 N N . ALA A 1 208 ? 56.469 17.553 0.955 1.00 59.19 208 ALA A N 1
ATOM 1698 C CA . ALA A 1 208 ? 57.343 16.927 1.945 1.00 59.19 208 ALA A CA 1
ATOM 1699 C C . ALA A 1 208 ? 58.818 17.101 1.552 1.00 59.19 208 ALA A C 1
ATOM 1701 O O . ALA A 1 208 ? 59.620 17.453 2.397 1.00 59.19 208 ALA A O 1
ATOM 1702 N N . GLU A 1 209 ? 59.129 16.956 0.260 1.00 57.66 209 GLU A N 1
ATOM 1703 C CA . GLU A 1 209 ? 60.476 17.146 -0.297 1.00 57.66 209 GLU A CA 1
ATOM 1704 C C . GLU A 1 209 ? 60.995 18.578 -0.059 1.00 57.66 209 GLU A C 1
ATOM 1706 O O . GLU A 1 209 ? 62.085 18.748 0.461 1.00 57.66 209 GLU A O 1
ATOM 1711 N N . PHE A 1 210 ? 60.168 19.609 -0.280 1.00 57.06 210 PHE A N 1
ATOM 1712 C CA . PHE A 1 210 ? 60.551 21.009 -0.006 1.00 57.06 210 PHE A CA 1
ATOM 1713 C C . PHE A 1 210 ? 60.695 21.373 1.480 1.00 57.06 210 PHE A C 1
ATOM 1715 O O . PHE A 1 210 ? 61.125 22.478 1.787 1.00 57.06 210 PHE A O 1
ATOM 1722 N N . ARG A 1 211 ? 60.259 20.509 2.402 1.00 58.19 211 ARG A N 1
ATOM 1723 C CA . ARG A 1 211 ? 60.295 20.790 3.843 1.00 58.19 211 ARG A CA 1
ATOM 1724 C C . ARG A 1 211 ? 61.579 20.276 4.493 1.00 58.19 211 ARG A C 1
ATOM 1726 O O . ARG A 1 211 ? 61.979 20.829 5.507 1.00 58.19 211 ARG A O 1
ATOM 1733 N N . ASP A 1 212 ? 62.207 19.265 3.900 1.00 58.88 212 ASP A N 1
ATOM 1734 C CA . ASP A 1 212 ? 63.473 18.711 4.385 1.00 58.88 212 ASP A CA 1
ATOM 1735 C C . ASP A 1 212 ? 64.675 19.578 3.937 1.00 58.88 212 ASP A C 1
ATOM 1737 O O . ASP A 1 212 ? 65.701 19.593 4.608 1.00 58.88 212 ASP A O 1
ATOM 1741 N N . ASP A 1 213 ? 64.523 20.374 2.868 1.00 58.34 213 ASP A N 1
ATOM 1742 C CA . ASP A 1 213 ? 65.575 21.261 2.336 1.00 58.34 213 ASP A CA 1
ATOM 1743 C C . ASP A 1 213 ? 65.740 22.594 3.112 1.00 58.34 213 ASP A C 1
ATOM 1745 O O . ASP A 1 213 ? 66.738 23.291 2.930 1.00 58.34 213 ASP A O 1
ATOM 1749 N N . GLU A 1 214 ? 64.778 22.990 3.960 1.00 56.50 214 GLU A N 1
ATOM 1750 C CA . GLU A 1 214 ? 64.844 24.247 4.741 1.00 56.50 214 GLU A CA 1
ATOM 1751 C C . GLU A 1 214 ? 65.518 24.085 6.120 1.00 56.50 214 GLU A C 1
ATOM 1753 O O . GLU A 1 214 ? 65.917 25.086 6.713 1.00 56.50 214 GLU A O 1
ATOM 1758 N N . ASP A 1 215 ? 65.700 22.853 6.612 1.00 56.00 215 ASP A N 1
ATOM 1759 C CA . ASP A 1 215 ? 66.254 22.569 7.949 1.00 56.00 215 ASP A CA 1
ATOM 1760 C C . ASP A 1 215 ? 67.791 22.314 7.953 1.00 56.00 215 ASP A C 1
ATOM 1762 O O . ASP A 1 215 ? 68.369 22.088 9.017 1.00 56.00 215 ASP A O 1
ATOM 1766 N N . GLU A 1 216 ? 68.479 22.378 6.798 1.00 55.03 216 GLU A N 1
ATOM 1767 C CA . GLU A 1 216 ? 69.936 22.123 6.654 1.00 55.03 216 GLU A CA 1
ATOM 1768 C C . GLU A 1 216 ? 70.811 23.370 6.338 1.00 55.03 216 GLU A C 1
ATOM 1770 O O . GLU A 1 216 ? 71.909 23.232 5.792 1.00 55.03 216 GLU A O 1
ATOM 1775 N N . MET A 1 217 ? 70.386 24.591 6.699 1.00 44.47 217 MET A N 1
ATOM 1776 C CA . MET A 1 217 ? 71.216 25.816 6.586 1.00 44.47 217 MET A CA 1
ATOM 1777 C C . MET A 1 217 ? 71.597 26.438 7.931 1.00 44.47 217 MET A C 1
ATOM 1779 O O . MET A 1 217 ? 70.685 26.788 8.712 1.00 44.47 217 MET A O 1
#

Organism: Thalassiosira oceanica (NCBI:txid159749)

Radius of gyration: 31.09 Å; chains: 1; bounding box: 94×57×82 Å

pLDDT: mean 73.84, std 13.78, range [41.44, 92.62]

Secondary structure (DSSP, 8-state):
------SSSHHHHHHHHHHHHHHHHHHHHHHHHHHHHHHHTTHHHHHHHHHT-S---HHHHHHHHHHH-GGGGTTHHHHHHHTTT-HHHHHHHHHHHH--TTTTTTTTTTT--HHHHHHHHHHHHHHHHHHHHHHS-HHHHHHHHHHHHHHHHHHHHHHHHIIIIIHHHHHHHH----HHHHHHHHHHHHHHHHHHHHHHHHHHHHHHHHHHSSS--

Foldseek 3Di:
DDDDDDDPLPVVVVVCVVCVVVVVVVVVVVVVVVVVVCVVVCVCLVVCLVLVAAQFLLVLVLVLCVVQPNVCNVCSSVLRSVCRVPVVVVLVVSCVVRVPPPSCPVSSVVDDDCPVSVVVVVVVVVVVVVVCVVPPDPVVVVVVVVVVVVVVVCVVVVVVCCVVRVCVVCCVPVPDDDPVNVVVVVVVVVVVVVVVVVVVVVVVVVVVVVVVVVVPD

Sequence (217 aa):
PTPGRGYKTLPLVMLIMLTGTTVLPALLYMGDYFSAFLARNHFMGNIGHRLGIGPNPKKRVVSFYEKHDPEKLTDVDSILAKYYGDYPKLVKRLERKYGDYGYFINWEQDEAPMHLAVEKLWETHELMSRQFDLYAPAVVKTGARNVRHNLGFLYKKGRKLWVKQIWPVLEPHLGVPDEKAARRQKLKDKKEAEQKKKAATGQRRKSAEFRDDEDEM